Protein AF-A0A7D9LBY4-F1 (afdb_monomer_lite)

Structure (mmCIF, N/CA/C/O backbone):
data_AF-A0A7D9LBY4-F1
#
_entry.id   AF-A0A7D9LBY4-F1
#
loop_
_atom_site.group_PDB
_atom_site.id
_atom_site.type_symbol
_atom_site.label_atom_id
_atom_site.label_alt_id
_atom_site.label_comp_id
_atom_site.label_asym_id
_atom_site.label_entity_id
_atom_site.label_seq_id
_atom_site.pdbx_PDB_ins_code
_atom_site.Cartn_x
_atom_site.Cartn_y
_atom_site.Cartn_z
_atom_site.occupancy
_atom_site.B_iso_or_equiv
_atom_site.auth_seq_id
_atom_site.auth_comp_id
_atom_site.auth_asym_id
_atom_site.auth_atom_id
_atom_site.pdbx_PDB_model_num
ATOM 1 N N . MET A 1 1 ? -38.767 -13.996 60.494 1.00 42.28 1 MET A N 1
ATOM 2 C CA . MET A 1 1 ? -37.287 -13.973 60.451 1.00 42.28 1 MET A CA 1
ATOM 3 C C . MET A 1 1 ? -36.825 -12.553 60.134 1.00 42.28 1 MET A C 1
ATOM 5 O O . MET A 1 1 ? -37.044 -12.087 59.026 1.00 42.28 1 MET A O 1
ATOM 9 N N . LYS A 1 2 ? -36.288 -11.831 61.125 1.00 48.72 2 LYS A N 1
ATOM 10 C CA . LYS A 1 2 ? -35.761 -10.460 60.994 1.00 48.72 2 LYS A CA 1
ATOM 11 C C . LYS A 1 2 ? -34.232 -10.530 61.048 1.00 48.72 2 LYS A C 1
ATOM 13 O O . LYS A 1 2 ? -33.679 -10.636 62.137 1.00 48.72 2 LYS A O 1
ATOM 18 N N . MET A 1 3 ? -33.563 -10.495 59.897 1.00 42.19 3 MET A N 1
ATOM 19 C CA . MET A 1 3 ? -32.106 -10.329 59.828 1.00 42.19 3 MET A CA 1
ATOM 20 C C . MET A 1 3 ? -31.788 -8.842 59.662 1.00 42.19 3 MET A C 1
ATOM 22 O O . MET A 1 3 ? -32.206 -8.199 58.702 1.00 42.19 3 MET A O 1
ATOM 26 N N . LYS A 1 4 ? -31.119 -8.309 60.686 1.00 49.25 4 LYS A N 1
ATOM 27 C CA . LYS A 1 4 ? -30.753 -6.907 60.885 1.00 49.25 4 LYS A CA 1
ATOM 28 C C . LYS A 1 4 ? -29.554 -6.511 60.021 1.00 49.25 4 LYS A C 1
ATOM 30 O O . LYS A 1 4 ? -28.629 -7.291 59.821 1.00 49.25 4 LYS A O 1
ATOM 35 N N . GLY A 1 5 ? -29.582 -5.259 59.571 1.00 58.12 5 GLY A N 1
ATOM 36 C CA . GLY A 1 5 ? -28.518 -4.595 58.832 1.00 58.12 5 GLY A CA 1
ATOM 37 C C . GLY A 1 5 ? -27.252 -4.371 59.657 1.00 58.12 5 GLY A C 1
ATOM 38 O O . GLY A 1 5 ? -27.282 -3.685 60.674 1.00 58.12 5 GLY A O 1
ATOM 39 N N . PHE A 1 6 ? -26.137 -4.914 59.166 1.00 56.28 6 PHE A N 1
ATOM 40 C CA . PHE A 1 6 ? -24.805 -4.743 59.760 1.00 56.28 6 PHE A CA 1
ATOM 41 C C . PHE A 1 6 ? -23.693 -4.398 58.749 1.00 56.28 6 PHE A C 1
ATOM 43 O O . PHE A 1 6 ? -22.521 -4.420 59.101 1.00 56.28 6 PHE A O 1
ATOM 50 N N . TYR A 1 7 ? -24.018 -4.042 57.499 1.00 58.75 7 TYR A N 1
ATOM 51 C CA . TYR A 1 7 ? -22.999 -3.915 56.438 1.00 58.75 7 TYR A CA 1
ATOM 52 C C . TYR A 1 7 ? -22.583 -2.490 56.037 1.00 58.75 7 TYR A C 1
ATOM 54 O O . TYR A 1 7 ? -21.613 -2.332 55.299 1.00 58.75 7 TYR A O 1
ATOM 62 N N . LEU A 1 8 ? -23.253 -1.440 56.517 1.00 59.16 8 LEU A N 1
ATOM 63 C CA . LEU A 1 8 ? -22.979 -0.072 56.044 1.00 59.16 8 LEU A CA 1
ATOM 64 C C . LEU A 1 8 ? -21.803 0.621 56.762 1.00 59.16 8 LEU A C 1
ATOM 66 O O . LEU A 1 8 ? -21.154 1.475 56.163 1.00 59.16 8 LEU A O 1
ATOM 70 N N . GLY A 1 9 ? -21.468 0.224 57.996 1.00 61.78 9 GLY A N 1
ATOM 71 C CA . GLY A 1 9 ? -20.403 0.872 58.779 1.00 61.78 9 GLY A CA 1
ATOM 72 C C . GLY A 1 9 ? -18.985 0.634 58.242 1.00 61.78 9 GLY A C 1
ATOM 73 O O . GLY A 1 9 ? -18.166 1.550 58.222 1.00 61.78 9 GLY A O 1
ATOM 74 N N . ASN A 1 10 ? -18.702 -0.567 57.727 1.00 61.91 10 ASN A N 1
ATOM 75 C CA . ASN A 1 10 ? -17.350 -0.931 57.282 1.00 61.91 10 ASN A CA 1
ATOM 76 C C . ASN A 1 10 ? -16.963 -0.321 55.927 1.00 61.91 10 ASN A C 1
ATOM 78 O O . ASN A 1 10 ? -15.780 -0.131 55.655 1.00 61.91 10 ASN A O 1
ATOM 82 N N . ILE A 1 11 ? -17.939 0.035 55.086 1.00 71.00 11 ILE A N 1
ATOM 83 C CA . ILE A 1 11 ? -17.660 0.639 53.776 1.00 71.00 11 ILE A CA 1
ATOM 84 C C . ILE A 1 11 ? -17.158 2.079 53.949 1.00 71.00 11 ILE A C 1
ATOM 86 O O . ILE A 1 11 ? -16.184 2.462 53.307 1.00 71.00 11 ILE A O 1
ATOM 90 N N . MET A 1 12 ? -17.750 2.859 54.859 1.00 69.88 12 MET A N 1
ATOM 91 C CA . MET A 1 12 ? -17.319 4.240 55.123 1.00 69.88 12 MET A CA 1
ATOM 92 C C . MET A 1 12 ? -15.884 4.313 55.664 1.00 69.88 12 MET A C 1
ATOM 94 O O . MET A 1 12 ? -15.105 5.149 55.209 1.00 69.88 12 MET A O 1
ATOM 98 N N . LEU A 1 13 ? -15.498 3.401 56.565 1.00 70.62 13 LEU A N 1
ATOM 99 C CA . LEU A 1 13 ? -14.137 3.367 57.111 1.00 70.62 13 LEU A CA 1
ATOM 100 C C . LEU A 1 13 ? -13.098 3.005 56.034 1.00 70.62 13 LEU A C 1
ATOM 102 O O . LEU A 1 13 ? -12.012 3.579 55.998 1.00 70.62 13 LEU A O 1
ATOM 106 N N . PHE A 1 14 ? -13.455 2.115 55.103 1.00 71.31 14 PHE A N 1
ATOM 107 C CA . PHE A 1 14 ? -12.577 1.721 54.000 1.00 71.31 14 PHE A CA 1
ATOM 108 C C . PHE A 1 14 ? -12.324 2.874 53.013 1.00 71.31 14 PHE A C 1
ATOM 110 O O . PHE A 1 14 ? -11.195 3.067 52.567 1.00 71.31 14 PHE A O 1
ATOM 117 N N . TRP A 1 15 ? -13.340 3.694 52.716 1.00 73.00 15 TRP A N 1
ATOM 118 C CA . TRP A 1 15 ? -13.172 4.892 51.880 1.00 73.00 15 TRP A CA 1
ATOM 119 C C . TRP A 1 15 ? -12.327 5.977 52.560 1.00 73.00 15 TRP A C 1
ATOM 121 O O . TRP A 1 15 ? -11.536 6.640 51.888 1.00 73.00 15 TRP A O 1
ATOM 131 N N . LEU A 1 16 ? -12.435 6.122 53.882 1.00 68.94 16 LEU A N 1
ATOM 132 C CA . LEU A 1 16 ? -11.660 7.101 54.650 1.00 68.94 16 LEU A CA 1
ATOM 133 C C . LEU A 1 16 ? -10.172 6.710 54.737 1.00 68.94 16 LEU A C 1
ATOM 135 O O . LEU A 1 16 ? -9.304 7.565 54.563 1.00 68.94 16 LEU A O 1
ATOM 139 N N . VAL A 1 17 ? -9.869 5.415 54.892 1.00 69.38 17 VAL A N 1
ATOM 140 C CA . VAL A 1 17 ? -8.487 4.895 54.886 1.00 69.38 17 VAL A CA 1
ATOM 141 C C . VAL A 1 17 ? -7.873 4.924 53.479 1.00 69.38 17 VAL A C 1
ATOM 143 O O . VAL A 1 17 ? -6.719 5.317 53.316 1.00 69.38 17 VAL A O 1
ATOM 146 N N . MET A 1 18 ? -8.637 4.587 52.434 1.00 70.31 18 MET A N 1
ATOM 147 C CA . MET A 1 18 ? -8.124 4.593 51.054 1.00 70.31 18 MET A CA 1
ATOM 148 C C . MET A 1 18 ? -7.953 6.008 50.477 1.00 70.31 18 MET A C 1
ATOM 150 O O . MET A 1 18 ? -7.093 6.215 49.619 1.00 70.31 18 MET A O 1
ATOM 154 N N . GLY A 1 19 ? -8.711 6.997 50.967 1.00 61.56 19 GLY A N 1
ATOM 155 C CA . GLY A 1 19 ? -8.591 8.397 50.550 1.00 61.56 19 GLY A CA 1
ATOM 156 C C . GLY A 1 19 ? -7.282 9.072 50.979 1.00 61.56 19 GLY A C 1
ATOM 157 O O . GLY A 1 19 ? -6.782 9.936 50.261 1.00 61.56 19 GLY A O 1
ATOM 158 N N . GLN A 1 20 ? -6.677 8.655 52.098 1.00 56.19 20 GLN A N 1
ATOM 159 C CA . GLN A 1 20 ? -5.428 9.258 52.590 1.00 56.19 20 GLN A CA 1
ATOM 160 C C . GLN A 1 20 ? -4.154 8.694 51.935 1.00 56.19 20 GLN A C 1
ATOM 162 O O . GLN A 1 20 ? -3.101 9.330 51.989 1.00 56.19 20 GLN A O 1
ATOM 167 N N . LEU A 1 21 ? -4.243 7.560 51.232 1.00 55.56 21 LEU A N 1
ATOM 168 C CA . LEU A 1 21 ? -3.107 6.948 50.523 1.00 55.56 21 LEU A CA 1
ATOM 169 C C . LEU A 1 21 ? -2.846 7.536 49.123 1.00 55.56 21 LEU A C 1
ATOM 171 O O . LEU A 1 21 ? -1.900 7.130 48.454 1.00 55.56 21 LEU A O 1
ATOM 175 N N . TRP A 1 22 ? -3.645 8.510 48.676 1.00 55.16 22 TRP A N 1
ATOM 176 C CA . TRP A 1 22 ? -3.494 9.167 47.369 1.00 55.16 22 TRP A CA 1
ATOM 177 C C . TRP A 1 22 ? -2.932 10.590 47.474 1.00 55.16 22 TRP A C 1
ATOM 179 O O . TRP A 1 22 ? -3.215 11.454 46.643 1.00 55.16 22 TRP A O 1
ATOM 189 N N . THR A 1 23 ? -2.082 10.847 48.466 1.00 55.91 23 THR A N 1
ATOM 190 C CA . THR A 1 23 ? -1.196 12.014 48.426 1.00 55.91 23 THR A CA 1
ATOM 191 C C . THR A 1 23 ? -0.100 11.744 47.396 1.00 55.91 23 THR A C 1
ATOM 193 O O . THR A 1 23 ? 0.956 11.183 47.679 1.00 55.91 23 THR A O 1
ATOM 196 N N . ILE A 1 24 ? -0.388 12.099 46.141 1.00 59.53 24 ILE A N 1
ATOM 197 C CA . ILE A 1 24 ? 0.587 12.096 45.049 1.00 59.53 24 ILE A CA 1
ATOM 198 C C . ILE A 1 24 ? 1.685 13.080 45.453 1.00 59.53 24 ILE A C 1
ATOM 200 O O . ILE A 1 24 ? 1.524 14.289 45.290 1.00 59.53 24 ILE A O 1
ATOM 204 N N . LYS A 1 25 ? 2.783 12.569 46.022 1.00 57.81 25 LYS A N 1
ATOM 205 C CA . LYS A 1 25 ? 3.978 13.367 46.296 1.00 57.81 25 LYS A CA 1
ATOM 206 C C . LYS A 1 25 ? 4.403 13.999 44.976 1.00 57.81 25 LYS A C 1
ATOM 208 O O . LYS A 1 25 ? 4.716 13.285 44.021 1.00 57.81 25 LYS A O 1
ATOM 213 N N . ALA A 1 26 ? 4.341 15.327 44.904 1.00 64.31 26 ALA A N 1
ATOM 214 C CA . ALA A 1 26 ? 4.902 16.062 43.788 1.00 64.31 26 ALA A CA 1
ATOM 215 C C . ALA A 1 26 ? 6.382 15.692 43.710 1.00 64.31 26 ALA A C 1
ATOM 217 O O . ALA A 1 26 ? 7.127 15.800 44.682 1.00 64.31 26 ALA A O 1
ATOM 218 N N . THR A 1 27 ? 6.778 15.139 42.574 1.00 84.81 27 THR A N 1
ATOM 219 C CA . THR A 1 27 ? 8.154 14.721 42.356 1.00 84.81 27 THR A CA 1
ATOM 220 C C . THR A 1 27 ? 8.912 15.905 41.766 1.00 84.81 27 THR A C 1
ATOM 222 O O . THR A 1 27 ? 8.644 16.300 40.626 1.00 84.81 27 THR A O 1
ATOM 225 N N . ILE A 1 28 ? 9.808 16.492 42.562 1.00 92.44 28 ILE A N 1
ATOM 226 C CA . ILE A 1 28 ? 10.673 17.611 42.170 1.00 92.44 28 ILE A CA 1
ATOM 227 C C . ILE A 1 28 ? 11.742 17.097 41.203 1.00 92.44 28 ILE A C 1
ATOM 229 O O . ILE A 1 28 ? 12.324 16.033 41.403 1.00 92.44 28 ILE A O 1
ATOM 233 N N . CYS A 1 29 ? 11.995 17.833 40.122 1.00 92.38 29 CYS A N 1
ATOM 234 C CA . CYS A 1 29 ? 13.085 17.516 39.203 1.00 92.38 29 CYS A CA 1
ATOM 235 C C . CYS A 1 29 ? 14.440 17.894 39.809 1.00 92.38 29 CYS A C 1
ATOM 237 O O . CYS A 1 29 ? 14.688 19.075 40.031 1.00 92.38 29 CYS A O 1
ATOM 239 N N . GLU A 1 30 ? 15.341 16.925 39.966 1.00 91.69 30 GLU A N 1
ATOM 240 C CA . GLU A 1 30 ? 16.695 17.130 40.515 1.00 91.69 30 GLU A CA 1
ATOM 241 C C . GLU A 1 30 ? 17.534 18.148 39.724 1.00 91.69 30 GLU A C 1
ATOM 243 O O . GLU A 1 30 ? 18.392 18.813 40.288 1.00 91.69 30 GLU A O 1
ATOM 248 N N . TYR A 1 31 ? 17.263 18.324 38.425 1.00 92.75 31 TYR A N 1
ATOM 249 C CA . TYR A 1 31 ? 18.034 19.242 37.580 1.00 92.75 31 TYR A CA 1
ATOM 250 C C . TYR A 1 31 ? 17.527 20.687 37.597 1.00 92.75 31 TYR A C 1
ATOM 252 O O . TYR A 1 31 ? 18.311 21.606 37.392 1.00 92.75 31 TYR A O 1
ATOM 260 N N . CYS A 1 32 ? 16.215 20.912 37.737 1.00 93.94 32 CYS A N 1
ATOM 261 C CA . CYS A 1 32 ? 15.643 22.265 37.632 1.00 93.94 32 CYS A CA 1
ATOM 262 C C . CYS A 1 32 ? 14.847 22.726 38.855 1.00 93.94 32 CYS A C 1
ATOM 264 O O . CYS A 1 32 ? 14.339 23.844 38.838 1.00 93.94 32 CYS A O 1
ATOM 266 N N . GLY A 1 33 ? 14.693 21.877 39.874 1.00 92.25 33 GLY A N 1
ATOM 267 C CA . GLY A 1 33 ? 13.990 22.195 41.118 1.00 92.25 33 GLY A CA 1
ATOM 268 C C . GLY A 1 33 ? 12.483 22.426 40.975 1.00 92.25 33 GLY A C 1
ATOM 269 O O . GLY A 1 33 ? 11.847 22.855 41.927 1.00 92.25 33 GLY A O 1
ATOM 270 N N . LYS A 1 34 ? 11.889 22.172 39.800 1.00 93.00 34 LYS A N 1
ATOM 271 C CA . LYS A 1 34 ? 10.451 22.386 39.566 1.00 93.00 34 LYS A CA 1
ATOM 272 C C . LYS A 1 34 ? 9.633 21.147 39.920 1.00 93.00 34 LYS A C 1
ATOM 274 O O . LYS A 1 34 ? 10.066 20.022 39.658 1.00 93.00 34 LYS A O 1
ATOM 279 N N . ASP A 1 35 ? 8.429 21.376 40.432 1.00 92.06 35 ASP A N 1
ATOM 280 C CA . ASP A 1 35 ? 7.452 20.338 40.755 1.00 92.06 35 ASP A CA 1
ATOM 281 C C . ASP A 1 35 ? 6.772 19.771 39.507 1.00 92.06 35 ASP A C 1
ATOM 283 O O . ASP A 1 35 ? 6.239 20.504 38.669 1.00 92.06 35 ASP A O 1
ATOM 287 N N . PHE A 1 36 ? 6.731 18.440 39.402 1.00 86.31 36 PHE A N 1
ATOM 288 C CA . PHE A 1 36 ? 5.994 17.751 38.347 1.00 86.31 36 PHE A CA 1
ATOM 289 C C . PHE A 1 36 ? 5.085 16.666 38.913 1.00 86.31 36 PHE A C 1
ATOM 291 O O . PHE A 1 36 ? 5.470 15.876 39.773 1.00 86.31 36 PHE A O 1
ATOM 298 N N . LYS A 1 37 ? 3.891 16.548 38.317 1.00 82.69 37 LYS A N 1
ATOM 299 C CA . LYS A 1 37 ? 2.952 15.440 38.566 1.00 82.69 37 LYS A CA 1
ATOM 300 C C . LYS A 1 37 ? 3.495 14.081 38.087 1.00 82.69 37 LYS A C 1
ATOM 302 O O . LYS A 1 37 ? 3.017 13.040 38.518 1.00 82.69 37 LYS A O 1
ATOM 307 N N . SER A 1 38 ? 4.470 14.087 37.171 1.00 84.44 38 SER A N 1
ATOM 308 C CA . SER A 1 38 ? 5.219 12.900 36.738 1.00 84.44 38 SER A CA 1
ATOM 309 C C . SER A 1 38 ? 6.584 13.299 36.165 1.00 84.44 38 SER A C 1
ATOM 311 O O . SER A 1 38 ? 6.633 14.047 35.183 1.00 84.44 38 SER A O 1
ATOM 313 N N . LEU A 1 39 ? 7.681 12.765 36.705 1.00 79.62 39 LEU A N 1
ATOM 314 C CA . LEU A 1 39 ? 9.044 13.107 36.272 1.00 79.62 39 LEU A CA 1
ATOM 315 C C . LEU A 1 39 ? 9.444 12.565 34.891 1.00 79.62 39 LEU A C 1
ATOM 317 O O . LEU A 1 39 ? 10.242 13.194 34.199 1.00 79.62 39 LEU A O 1
ATOM 321 N N . GLY A 1 40 ? 8.886 11.431 34.453 1.00 84.44 40 GLY A N 1
ATOM 322 C CA . GLY A 1 40 ? 9.445 10.660 33.330 1.00 84.44 40 GLY A CA 1
ATOM 323 C C . GLY A 1 40 ? 9.654 11.456 32.034 1.00 84.44 40 GLY A C 1
ATOM 324 O O . GLY A 1 40 ? 10.728 11.419 31.439 1.00 84.44 40 GLY A O 1
ATOM 325 N N . ARG A 1 41 ? 8.657 12.240 31.600 1.00 83.88 41 ARG A N 1
ATOM 326 C CA . ARG A 1 41 ? 8.776 13.054 30.373 1.00 83.88 41 ARG A CA 1
ATOM 327 C C . ARG A 1 41 ? 9.607 14.322 30.549 1.00 83.88 41 ARG A C 1
ATOM 329 O O . ARG A 1 41 ? 10.104 14.835 29.546 1.00 83.88 41 ARG A O 1
ATOM 336 N N . HIS A 1 42 ? 9.716 14.834 31.773 1.00 90.81 42 HIS A N 1
ATOM 337 C CA . HIS A 1 42 ? 10.468 16.048 32.058 1.00 90.81 42 HIS A CA 1
ATOM 338 C C . HIS A 1 42 ? 11.964 15.756 32.213 1.00 90.81 42 HIS A C 1
ATOM 340 O O . HIS A 1 42 ? 12.752 16.457 31.592 1.00 90.81 42 HIS A O 1
ATOM 346 N N . ILE A 1 43 ? 12.363 14.689 32.920 1.00 89.56 43 ILE A N 1
ATOM 347 C CA . ILE A 1 43 ? 13.776 14.287 33.084 1.00 89.56 43 ILE A CA 1
ATOM 348 C C . ILE A 1 43 ? 14.488 14.153 31.729 1.00 89.56 43 ILE A C 1
ATOM 350 O O . ILE A 1 43 ? 15.631 14.578 31.570 1.00 89.56 43 ILE A O 1
ATOM 354 N N . TRP A 1 44 ? 13.806 13.608 30.720 1.00 84.19 44 TRP A N 1
ATOM 355 C CA . TRP A 1 44 ? 14.348 13.463 29.363 1.00 84.19 44 TRP A CA 1
ATOM 356 C C . TRP A 1 44 ? 14.439 14.765 28.561 1.00 84.19 44 TRP A C 1
ATOM 358 O O . TRP A 1 44 ? 15.149 14.812 27.563 1.00 84.19 44 TRP A O 1
ATOM 368 N N . ARG A 1 45 ? 13.709 15.812 28.954 1.00 88.25 45 ARG A N 1
ATOM 369 C CA . ARG A 1 45 ? 13.631 17.092 28.226 1.00 88.25 45 ARG A CA 1
ATOM 370 C C . ARG A 1 45 ? 14.067 18.291 29.064 1.00 88.25 45 ARG A C 1
ATOM 372 O O . ARG A 1 45 ? 13.850 19.432 28.656 1.00 88.25 45 ARG A O 1
ATOM 379 N N . CYS A 1 46 ? 14.618 18.057 30.249 1.00 91.31 46 CYS A N 1
ATOM 380 C CA . CYS A 1 46 ? 14.989 19.123 31.159 1.00 91.31 46 CYS A CA 1
ATOM 381 C C . CYS A 1 46 ? 16.171 19.894 30.562 1.00 91.31 46 CYS A C 1
ATOM 383 O O . CYS A 1 46 ? 17.247 19.329 30.396 1.00 91.31 46 CYS A O 1
ATOM 385 N N . LYS A 1 47 ? 15.988 21.181 30.235 1.00 90.69 47 LYS A N 1
ATOM 386 C CA . LYS A 1 47 ? 17.078 22.020 29.700 1.00 90.69 47 LYS A CA 1
ATOM 387 C C . LYS A 1 47 ? 18.257 22.110 30.672 1.00 90.69 47 LYS A C 1
ATOM 389 O O . LYS A 1 47 ? 19.396 22.061 30.229 1.00 90.69 47 LYS A O 1
ATOM 394 N N . SER A 1 48 ? 17.980 22.158 31.977 1.00 90.12 48 SER A N 1
ATOM 395 C CA . SER A 1 48 ? 19.006 22.203 33.025 1.00 90.12 48 SER A CA 1
ATOM 396 C C . SER A 1 48 ? 19.841 20.921 33.116 1.00 90.12 48 SER A C 1
ATOM 398 O O . SER A 1 48 ? 20.958 20.965 33.610 1.00 90.12 48 SER A O 1
ATOM 400 N N . ARG A 1 49 ? 19.343 19.787 32.597 1.00 88.31 49 ARG A N 1
ATOM 401 C CA . ARG A 1 49 ? 20.089 18.519 32.578 1.00 88.31 49 ARG A CA 1
ATOM 402 C C . ARG A 1 49 ? 21.299 18.562 31.640 1.00 88.31 49 ARG A C 1
ATOM 404 O O . ARG A 1 49 ? 22.308 17.946 31.948 1.00 88.31 49 ARG A O 1
ATOM 411 N N . VAL A 1 50 ? 21.209 19.287 30.522 1.00 82.31 50 VAL A N 1
ATOM 412 C CA . VAL A 1 50 ? 22.271 19.339 29.494 1.00 82.31 50 VAL A CA 1
ATOM 413 C C . VAL A 1 50 ? 23.525 20.069 29.997 1.00 82.31 50 VAL A C 1
ATOM 415 O O . VAL A 1 50 ? 24.612 19.834 29.488 1.00 82.31 50 VAL A O 1
ATOM 418 N N . GLY A 1 51 ? 23.392 20.920 31.017 1.00 78.06 51 GLY A N 1
ATOM 419 C CA . GLY A 1 51 ? 24.519 21.620 31.640 1.00 78.06 51 GLY A CA 1
ATOM 420 C C . GLY A 1 51 ? 25.101 20.929 32.876 1.00 78.06 51 GLY A C 1
ATOM 421 O O . GLY A 1 51 ? 25.985 21.501 33.504 1.00 78.06 51 GLY A O 1
ATOM 422 N N . HIS A 1 52 ? 24.600 19.751 33.274 1.00 78.94 52 HIS A N 1
ATOM 423 C CA . HIS A 1 52 ? 25.021 19.117 34.523 1.00 78.94 52 HIS A CA 1
ATOM 424 C C . HIS A 1 52 ? 26.284 18.253 34.309 1.00 78.94 52 HIS A C 1
ATOM 426 O O . HIS A 1 52 ? 26.257 17.342 33.475 1.00 78.94 52 HIS A O 1
ATOM 432 N N . PRO A 1 53 ? 27.376 18.477 35.065 1.00 69.94 53 PRO A N 1
ATOM 433 C CA . PRO A 1 53 ? 28.685 17.859 34.813 1.00 69.94 53 PRO A CA 1
ATOM 434 C C . PRO A 1 53 ? 28.686 16.324 34.906 1.00 69.94 53 PRO A C 1
ATOM 436 O O . PRO A 1 53 ? 29.450 15.664 34.210 1.00 69.94 53 PRO A O 1
ATOM 439 N N . SER A 1 54 ? 27.769 15.735 35.677 1.00 65.06 54 SER A N 1
ATOM 440 C CA . SER A 1 54 ? 27.648 14.277 35.840 1.00 65.06 54 SER A CA 1
ATOM 441 C C . SER A 1 54 ? 27.117 13.519 34.612 1.00 65.06 54 SER A C 1
ATOM 443 O O . SER A 1 54 ? 27.108 12.288 34.608 1.00 65.06 54 SER A O 1
ATOM 445 N N . HIS A 1 55 ? 26.648 14.207 33.564 1.00 62.47 55 HIS A N 1
ATOM 446 C CA . HIS A 1 55 ? 26.142 13.543 32.354 1.00 62.47 55 HIS A CA 1
ATOM 447 C C . HIS A 1 55 ? 27.253 13.252 31.328 1.00 62.47 55 HIS A C 1
ATOM 449 O O . HIS A 1 55 ? 27.176 12.250 30.618 1.00 62.47 55 HIS A O 1
ATOM 455 N N . ALA A 1 56 ? 28.332 14.044 31.326 1.00 57.66 56 ALA A N 1
ATOM 456 C CA . ALA A 1 56 ? 29.455 13.881 30.398 1.00 57.66 56 ALA A CA 1
ATOM 457 C C . ALA A 1 56 ? 30.272 12.594 30.639 1.00 57.66 56 ALA A C 1
ATOM 459 O O . ALA A 1 56 ? 30.820 12.027 29.693 1.00 57.66 56 ALA A O 1
ATOM 460 N N . GLU A 1 57 ? 30.335 12.102 31.879 1.00 58.31 57 GLU A N 1
ATOM 461 C CA . GLU A 1 57 ? 31.081 10.879 32.213 1.00 58.31 57 GLU A CA 1
ATOM 462 C C . GLU A 1 57 ? 30.313 9.599 31.849 1.00 58.31 57 GLU A C 1
ATOM 464 O O . GLU A 1 57 ? 30.907 8.648 31.340 1.00 58.31 57 GLU A O 1
ATOM 469 N N . ASN A 1 58 ? 28.984 9.591 32.000 1.00 55.69 58 ASN A N 1
ATOM 470 C CA . ASN A 1 58 ? 28.159 8.413 31.705 1.00 55.69 58 ASN A CA 1
ATOM 471 C C . ASN A 1 58 ? 27.935 8.177 30.196 1.00 55.69 58 ASN A C 1
ATOM 473 O O . ASN A 1 58 ? 27.769 7.034 29.771 1.00 55.69 58 ASN A O 1
ATOM 477 N N . GLU A 1 59 ? 27.954 9.221 29.356 1.00 55.97 59 GLU A N 1
ATOM 478 C CA . GLU A 1 59 ? 27.869 9.049 27.892 1.00 55.97 59 GLU A CA 1
ATOM 479 C C . GLU A 1 59 ? 29.199 8.623 27.248 1.00 55.97 59 GLU A C 1
ATOM 481 O O . GLU A 1 59 ? 29.188 8.018 26.173 1.00 55.97 59 GLU A O 1
ATOM 486 N N . ARG A 1 60 ? 30.345 8.868 27.898 1.00 51.53 60 ARG A N 1
ATOM 487 C CA . ARG A 1 60 ? 31.658 8.429 27.390 1.00 51.53 60 ARG A CA 1
ATOM 488 C C . ARG A 1 60 ? 31.891 6.926 27.548 1.00 51.53 60 ARG A C 1
ATOM 490 O O . ARG A 1 60 ? 32.532 6.335 26.687 1.00 51.53 60 ARG A O 1
ATOM 497 N N . GLN A 1 61 ? 31.338 6.287 28.579 1.00 49.97 61 GLN A N 1
ATOM 498 C CA . GLN A 1 61 ? 31.507 4.840 28.774 1.00 49.97 61 GLN A CA 1
ATOM 499 C C . GLN A 1 61 ? 30.629 3.990 27.843 1.00 49.97 61 GLN A C 1
ATOM 501 O O . GLN A 1 61 ? 31.018 2.884 27.488 1.00 49.97 61 GLN A O 1
ATOM 506 N N . ASN A 1 62 ? 29.484 4.504 27.382 1.00 48.84 62 ASN A N 1
ATOM 507 C CA . ASN A 1 62 ? 28.530 3.711 26.593 1.00 48.84 62 ASN A CA 1
ATOM 508 C C . ASN A 1 62 ? 28.803 3.719 25.072 1.00 48.84 62 ASN A C 1
ATOM 510 O O . ASN A 1 62 ? 28.201 2.953 24.326 1.00 48.84 62 ASN A O 1
ATOM 514 N N . ASN A 1 63 ? 29.706 4.584 24.594 1.00 48.34 63 ASN A N 1
ATOM 515 C CA . ASN A 1 63 ? 29.993 4.746 23.162 1.00 48.34 63 ASN A CA 1
ATOM 516 C C . ASN A 1 63 ? 31.285 4.051 22.690 1.00 48.34 63 ASN A C 1
ATOM 518 O O . ASN A 1 63 ? 31.558 4.047 21.492 1.00 48.34 63 ASN A O 1
ATOM 522 N N . ASN A 1 64 ? 32.057 3.423 23.585 1.00 45.62 64 ASN A N 1
ATOM 523 C CA . ASN A 1 64 ? 33.343 2.804 23.232 1.00 45.62 64 ASN A CA 1
ATOM 524 C C . ASN A 1 64 ? 33.251 1.380 22.644 1.00 45.62 64 ASN A C 1
ATOM 526 O O . ASN A 1 64 ? 34.260 0.864 22.177 1.00 45.62 64 ASN A O 1
ATOM 530 N N . GLU A 1 65 ? 32.072 0.752 22.588 1.00 43.69 65 GLU A N 1
ATOM 531 C CA . GLU A 1 65 ? 31.912 -0.601 22.011 1.00 43.69 65 GLU A CA 1
ATOM 532 C C . GLU A 1 65 ? 31.373 -0.623 20.571 1.00 43.69 65 GLU A C 1
ATOM 534 O O . GLU A 1 65 ? 31.071 -1.687 20.029 1.00 43.69 65 GLU A O 1
ATOM 539 N N . ARG A 1 66 ? 31.246 0.527 19.894 1.00 43.91 66 ARG A N 1
ATOM 540 C CA . ARG A 1 66 ? 30.722 0.536 18.519 1.00 43.91 66 ARG A CA 1
ATOM 541 C C . ARG A 1 66 ? 31.431 1.513 17.591 1.00 43.91 66 ARG A C 1
ATOM 543 O O . ARG A 1 66 ? 30.803 2.378 16.991 1.00 43.91 66 ARG A O 1
ATOM 550 N N . SER A 1 67 ? 32.729 1.292 17.407 1.00 40.53 67 SER A N 1
ATOM 551 C CA . SER A 1 67 ? 33.466 1.802 16.248 1.00 40.53 67 SER A CA 1
ATOM 552 C C . SER A 1 67 ? 33.525 0.745 15.145 1.00 40.53 67 SER A C 1
ATOM 554 O O . SER A 1 67 ? 34.185 -0.279 15.275 1.00 40.53 67 SER A O 1
ATOM 556 N N . SER A 1 68 ? 32.848 1.017 14.031 1.00 38.50 68 SER A N 1
ATOM 557 C CA . SER A 1 68 ? 33.331 0.639 12.699 1.00 38.50 68 SER A CA 1
ATOM 558 C C . SER A 1 68 ? 32.978 1.753 11.710 1.00 38.50 68 SER A C 1
ATOM 560 O O . SER A 1 68 ? 31.827 1.960 11.340 1.00 38.50 68 SER A O 1
ATOM 562 N N . ASN A 1 69 ? 34.021 2.520 11.404 1.00 44.09 69 ASN A N 1
ATOM 563 C CA . ASN A 1 69 ? 34.317 3.370 10.255 1.00 44.09 69 ASN A CA 1
ATOM 564 C C . ASN A 1 69 ? 33.166 3.755 9.312 1.00 44.09 69 ASN A C 1
ATOM 566 O O . ASN A 1 69 ? 32.710 2.980 8.472 1.00 44.09 69 ASN A O 1
ATOM 570 N N . THR A 1 70 ? 32.811 5.037 9.343 1.00 36.59 70 THR A N 1
ATOM 571 C CA . THR A 1 70 ? 32.404 5.781 8.147 1.00 36.59 70 THR A CA 1
ATOM 572 C C . THR A 1 70 ? 32.932 7.203 8.306 1.00 36.59 70 THR A C 1
ATOM 574 O O . THR A 1 70 ? 32.376 7.991 9.070 1.00 36.59 70 THR A O 1
ATOM 577 N N . GLU A 1 71 ? 34.038 7.504 7.630 1.00 39.25 71 GLU A N 1
ATOM 578 C CA . GLU A 1 71 ? 34.575 8.858 7.507 1.00 39.25 71 GLU A CA 1
ATOM 579 C C . GLU A 1 71 ? 33.535 9.737 6.799 1.00 39.25 71 GLU A C 1
ATOM 581 O O . GLU A 1 71 ? 33.163 9.498 5.650 1.00 39.25 71 GLU A O 1
ATOM 586 N N . ARG A 1 72 ? 33.010 10.736 7.513 1.00 37.66 72 ARG A N 1
ATOM 587 C CA . ARG A 1 72 ? 32.286 11.858 6.918 1.00 37.66 72 ARG A CA 1
ATOM 588 C C . ARG A 1 72 ? 33.222 13.050 6.908 1.00 37.66 72 ARG A C 1
ATOM 590 O O . ARG A 1 72 ? 33.623 13.524 7.966 1.00 37.66 72 ARG A O 1
ATOM 597 N N . ASN A 1 73 ? 33.519 13.530 5.707 1.00 39.75 73 ASN A N 1
ATOM 598 C CA . ASN A 1 73 ? 34.105 14.841 5.484 1.00 39.75 73 ASN A CA 1
ATOM 599 C C . ASN A 1 73 ? 33.068 15.910 5.848 1.00 39.75 73 ASN A C 1
ATOM 601 O O . ASN A 1 73 ? 32.250 16.298 5.015 1.00 39.75 73 ASN A O 1
ATOM 605 N N . ASP A 1 74 ? 33.089 16.370 7.096 1.00 35.97 74 ASP A N 1
ATOM 606 C CA . ASP A 1 74 ? 32.434 17.616 7.480 1.00 35.97 74 ASP A CA 1
ATOM 607 C C . ASP A 1 74 ? 33.338 18.779 7.040 1.00 35.97 74 ASP A C 1
ATOM 609 O O . ASP A 1 74 ? 34.434 18.975 7.563 1.00 35.97 74 ASP A O 1
ATOM 613 N N . HIS A 1 75 ? 32.892 19.549 6.045 1.00 38.59 75 HIS A N 1
ATOM 614 C CA . HIS A 1 75 ? 33.502 20.831 5.698 1.00 38.59 75 HIS A CA 1
ATOM 615 C C . HIS A 1 75 ? 33.284 21.827 6.847 1.00 38.59 75 HIS A C 1
ATOM 617 O O . HIS A 1 75 ? 32.200 22.390 7.009 1.00 38.59 75 HIS A O 1
ATOM 623 N N . GLN A 1 76 ? 34.327 22.041 7.652 1.00 34.56 76 GLN A N 1
ATOM 624 C CA . GLN A 1 76 ? 34.440 23.203 8.528 1.00 34.56 76 GLN A CA 1
ATOM 625 C C . GLN A 1 76 ? 34.664 24.451 7.671 1.00 34.56 76 GLN A C 1
ATOM 627 O O . GLN A 1 76 ? 35.696 24.604 7.022 1.00 34.56 76 GLN A O 1
ATOM 632 N N . VAL A 1 77 ? 33.687 25.353 7.681 1.00 40.75 77 VAL A N 1
ATOM 633 C CA . VAL A 1 77 ? 33.839 26.712 7.157 1.00 40.75 77 VAL A CA 1
ATOM 634 C C . VAL A 1 77 ? 34.628 27.515 8.192 1.00 40.75 77 VAL A C 1
ATOM 636 O O . VAL A 1 77 ? 34.126 27.781 9.284 1.00 40.75 77 VAL A O 1
ATOM 639 N N . ASN A 1 78 ? 35.867 27.876 7.855 1.00 36.16 78 ASN A N 1
ATOM 640 C CA . ASN A 1 78 ? 36.651 28.850 8.610 1.00 36.16 78 ASN A CA 1
ATOM 641 C C . ASN A 1 78 ? 36.023 30.235 8.427 1.00 36.16 78 ASN A C 1
ATOM 643 O O . ASN A 1 78 ? 35.962 30.755 7.315 1.00 36.16 78 ASN A O 1
ATOM 647 N N . ILE A 1 79 ? 35.546 30.816 9.526 1.00 39.41 79 ILE A N 1
ATOM 648 C CA . ILE A 1 79 ? 35.056 32.192 9.575 1.00 39.41 79 ILE A CA 1
ATOM 649 C C . ILE A 1 79 ? 36.240 33.060 9.997 1.00 39.41 79 ILE A C 1
ATOM 651 O O . ILE A 1 79 ? 36.652 33.022 11.157 1.00 39.41 79 ILE A O 1
ATOM 655 N N . SER A 1 80 ? 36.793 33.816 9.050 1.00 40.25 80 SER A N 1
ATOM 656 C CA . SER A 1 80 ? 37.683 34.930 9.365 1.00 40.25 80 SER A CA 1
ATOM 657 C C . SER A 1 80 ? 36.879 36.011 10.083 1.00 40.25 80 SER A C 1
ATOM 659 O O . SER A 1 80 ? 35.771 36.360 9.667 1.00 40.25 80 SER A O 1
ATOM 661 N N . ALA A 1 81 ? 37.434 36.513 11.185 1.00 46.59 81 ALA A N 1
ATOM 662 C CA . ALA A 1 81 ? 37.048 37.805 11.724 1.00 46.59 81 ALA A CA 1
ATOM 663 C C . ALA A 1 81 ? 37.337 38.866 10.653 1.00 46.59 81 ALA A C 1
ATOM 665 O O . ALA A 1 81 ? 38.272 38.685 9.878 1.00 46.59 81 ALA A O 1
ATOM 666 N N . ASP A 1 82 ? 36.546 39.936 10.633 1.00 48.84 82 ASP A N 1
ATOM 667 C CA . ASP A 1 82 ? 36.723 41.150 9.820 1.00 48.84 82 ASP A CA 1
ATOM 668 C C . ASP A 1 82 ? 35.823 41.209 8.560 1.00 48.84 82 ASP A C 1
ATOM 670 O O . ASP A 1 82 ? 36.146 40.684 7.501 1.00 48.84 82 ASP A O 1
ATOM 674 N N . GLY A 1 83 ? 34.702 41.940 8.679 1.00 46.12 83 GLY A N 1
ATOM 675 C CA . GLY A 1 83 ? 34.076 42.661 7.556 1.00 46.12 83 GLY A CA 1
ATOM 676 C C . GLY A 1 83 ? 32.798 42.077 6.935 1.00 46.12 83 GLY A C 1
ATOM 677 O O . GLY A 1 83 ? 32.848 41.170 6.120 1.00 46.12 83 GLY A O 1
ATOM 678 N N . GLU A 1 84 ? 31.660 42.698 7.270 1.00 44.47 84 GLU A N 1
ATOM 679 C CA . GLU A 1 84 ? 30.462 42.878 6.422 1.00 44.47 84 GLU A CA 1
ATOM 680 C C . GLU A 1 84 ? 29.766 41.625 5.833 1.00 44.47 84 GLU A C 1
ATOM 682 O O . GLU A 1 84 ? 29.946 41.222 4.687 1.00 44.47 84 GLU A O 1
ATOM 687 N N . LEU A 1 85 ? 28.858 41.043 6.626 1.00 39.38 85 LEU A N 1
ATOM 688 C CA . LEU A 1 85 ? 27.988 39.935 6.223 1.00 39.38 85 LEU A CA 1
ATOM 689 C C . LEU A 1 85 ? 26.735 40.433 5.482 1.00 39.38 85 LEU A C 1
ATOM 691 O O . LEU A 1 85 ? 25.667 40.580 6.082 1.00 39.38 85 LEU A O 1
ATOM 695 N N . VAL A 1 86 ? 26.816 40.573 4.158 1.00 46.28 86 VAL A N 1
ATOM 696 C CA . VAL A 1 86 ? 25.630 40.389 3.302 1.00 46.28 86 VAL A CA 1
ATOM 697 C C . VAL A 1 86 ? 25.412 38.882 3.171 1.00 46.28 86 VAL A C 1
ATOM 699 O O . VAL A 1 86 ? 25.840 38.234 2.223 1.00 46.28 86 VAL A O 1
ATOM 702 N N . GLY A 1 87 ? 24.822 38.289 4.209 1.00 48.00 87 GLY A N 1
ATOM 703 C CA . GLY A 1 87 ? 24.523 36.863 4.240 1.00 48.00 87 GLY A CA 1
ATOM 704 C C . GLY A 1 87 ? 23.397 36.537 3.268 1.00 48.00 87 GLY A C 1
ATOM 705 O O . GLY A 1 87 ? 22.222 36.653 3.623 1.00 48.00 87 GLY A O 1
ATOM 706 N N . GLU A 1 88 ? 23.742 36.110 2.054 1.00 54.03 88 GLU A N 1
ATOM 707 C CA . GLU A 1 88 ? 22.790 35.478 1.146 1.00 54.03 88 GLU A CA 1
ATOM 708 C C . GLU A 1 88 ? 22.162 34.276 1.860 1.00 54.03 88 GLU A C 1
ATOM 710 O O . GLU A 1 88 ? 22.798 33.252 2.120 1.00 54.03 88 GLU A O 1
ATOM 715 N N . CYS A 1 89 ? 20.891 34.421 2.238 1.00 55.19 89 CYS A N 1
ATOM 716 C CA . CYS A 1 89 ? 20.106 33.338 2.806 1.00 55.19 89 CYS A CA 1
ATOM 717 C C . CYS A 1 89 ? 19.905 32.272 1.726 1.00 55.19 89 CYS A C 1
ATOM 719 O O . CYS A 1 89 ? 18.946 32.322 0.952 1.00 55.19 89 CYS A O 1
ATOM 721 N N . SER A 1 90 ? 20.815 31.302 1.672 1.00 79.12 90 SER A N 1
ATOM 722 C CA . SER A 1 90 ? 20.702 30.150 0.789 1.00 79.12 90 SER A CA 1
ATOM 723 C C . SER A 1 90 ? 19.454 29.350 1.169 1.00 79.12 90 SER A C 1
ATOM 725 O O . SER A 1 90 ? 19.357 28.694 2.207 1.00 79.12 90 SER A O 1
ATOM 727 N N . ASN A 1 91 ? 18.428 29.453 0.326 1.00 89.12 91 ASN A N 1
ATOM 728 C CA . ASN A 1 91 ? 17.203 28.693 0.501 1.00 89.12 91 ASN A CA 1
ATOM 729 C C . ASN A 1 91 ? 17.442 27.244 0.055 1.00 89.12 91 ASN A C 1
ATOM 731 O O . ASN A 1 91 ? 17.771 26.972 -1.097 1.00 89.12 91 ASN A O 1
ATOM 735 N N . PHE A 1 92 ? 17.195 26.290 0.946 1.00 90.56 92 PHE A N 1
ATOM 736 C CA . PHE A 1 92 ? 17.339 24.865 0.673 1.00 90.56 92 PHE A CA 1
ATOM 737 C C . PHE A 1 92 ? 16.067 24.305 0.028 1.00 90.56 92 PHE A C 1
ATOM 739 O O . PHE A 1 92 ? 14.981 24.415 0.598 1.00 90.56 92 PHE A O 1
ATOM 746 N N . ARG A 1 93 ? 16.171 23.647 -1.130 1.00 93.44 93 ARG A N 1
ATOM 747 C CA . ARG A 1 93 ? 15.019 23.042 -1.823 1.00 93.44 93 ARG A CA 1
ATOM 748 C C . ARG A 1 93 ? 14.907 21.538 -1.536 1.00 93.44 93 ARG A C 1
ATOM 750 O O . ARG A 1 93 ? 15.889 20.802 -1.584 1.00 93.44 93 ARG A O 1
ATOM 757 N N . CYS A 1 94 ? 13.701 21.051 -1.243 1.00 92.50 94 CYS A N 1
ATOM 758 C CA . CYS A 1 94 ? 13.394 19.615 -1.219 1.00 92.50 94 CYS A CA 1
ATOM 759 C C . CYS A 1 94 ? 12.942 19.121 -2.604 1.00 92.50 94 CYS A C 1
ATOM 761 O O . CYS A 1 94 ? 12.359 19.890 -3.359 1.00 92.50 94 CYS A O 1
ATOM 763 N N . TYR A 1 95 ? 13.091 17.822 -2.897 1.00 85.62 95 TYR A N 1
ATOM 764 C CA . TYR A 1 95 ? 12.588 17.170 -4.120 1.00 85.62 95 TYR A CA 1
ATOM 765 C C . TYR A 1 95 ? 11.086 17.368 -4.381 1.00 85.62 95 TYR A C 1
ATOM 767 O O . TYR A 1 95 ? 10.627 17.227 -5.505 1.00 85.62 95 TYR A O 1
ATOM 775 N N . CYS A 1 96 ? 10.305 17.721 -3.358 1.00 88.56 96 CYS A N 1
ATOM 776 C CA . CYS A 1 96 ? 8.898 18.089 -3.522 1.00 88.56 96 CYS A CA 1
ATOM 777 C C . CYS A 1 96 ? 8.670 19.529 -4.018 1.00 88.56 96 CYS A C 1
ATOM 779 O O . CYS A 1 96 ? 7.525 19.967 -4.080 1.00 88.56 96 CYS A O 1
ATOM 781 N N . GLY A 1 97 ? 9.737 20.292 -4.273 1.00 90.00 97 GLY A N 1
ATOM 782 C CA . GLY A 1 97 ? 9.696 21.694 -4.692 1.00 90.00 97 GLY A CA 1
ATOM 783 C C . GLY A 1 97 ? 9.592 22.715 -3.554 1.00 90.00 97 GLY A C 1
ATOM 784 O O . GLY A 1 97 ? 9.656 23.912 -3.813 1.00 90.00 97 GLY A O 1
ATOM 785 N N . ARG A 1 98 ? 9.458 22.291 -2.288 1.00 92.06 98 ARG A N 1
ATOM 786 C CA . ARG A 1 98 ? 9.384 23.224 -1.146 1.00 92.06 98 ARG A CA 1
ATOM 787 C C . ARG A 1 98 ? 10.755 23.802 -0.795 1.00 92.06 98 ARG A C 1
ATOM 789 O O . ARG A 1 98 ? 11.732 23.054 -0.731 1.00 92.06 98 ARG A O 1
ATOM 796 N N . MET A 1 99 ? 10.788 25.103 -0.514 1.00 93.00 99 MET A N 1
ATOM 797 C CA . MET A 1 99 ? 11.970 25.837 -0.051 1.00 93.00 99 MET A CA 1
ATOM 798 C C . MET A 1 99 ? 11.996 25.919 1.480 1.00 93.00 99 MET A C 1
ATOM 800 O O . MET A 1 99 ? 10.951 25.983 2.128 1.00 93.00 99 MET A O 1
ATOM 804 N N . PHE A 1 100 ? 13.194 25.924 2.050 1.00 94.31 100 PHE A N 1
ATOM 805 C CA . PHE A 1 100 ? 13.445 25.906 3.483 1.00 94.31 100 PHE A CA 1
ATOM 806 C C . PHE A 1 100 ? 14.576 26.871 3.824 1.00 94.31 100 PHE A C 1
ATOM 808 O O . PHE A 1 100 ? 15.637 26.819 3.213 1.00 94.31 100 PHE A O 1
ATOM 815 N N . LEU A 1 101 ? 14.378 27.690 4.855 1.00 90.94 101 LEU A N 1
ATOM 816 C CA . LEU A 1 101 ? 15.374 28.664 5.323 1.00 90.94 101 LEU A CA 1
ATOM 817 C C . LEU A 1 101 ? 16.574 28.012 6.028 1.00 90.94 101 LEU A C 1
ATOM 819 O O . LEU A 1 101 ? 17.559 28.671 6.323 1.00 90.94 101 LEU A O 1
ATOM 823 N N . SER A 1 102 ? 16.480 26.724 6.376 1.00 90.06 102 SER A N 1
ATOM 824 C CA . SER A 1 102 ? 17.566 26.014 7.056 1.00 90.06 102 SER A CA 1
ATOM 825 C C . SER A 1 102 ? 17.629 24.540 6.680 1.00 90.06 102 SER A C 1
ATOM 827 O O . SER A 1 102 ? 16.599 23.865 6.543 1.00 90.06 102 SER A O 1
ATOM 829 N N . TYR A 1 103 ? 18.847 24.001 6.650 1.00 90.00 103 TYR A N 1
ATOM 830 C CA . TYR A 1 103 ? 19.105 22.578 6.433 1.00 90.00 103 TYR A CA 1
ATOM 831 C C . TYR A 1 103 ? 18.378 21.672 7.444 1.00 90.00 103 TYR A C 1
ATOM 833 O O . TYR A 1 103 ? 17.878 20.594 7.103 1.00 90.00 103 TYR A O 1
ATOM 841 N N . ARG A 1 104 ? 18.231 22.128 8.697 1.00 94.00 104 ARG A N 1
ATOM 842 C CA . ARG A 1 104 ? 17.487 21.406 9.742 1.00 94.00 104 ARG A CA 1
ATOM 843 C C . ARG A 1 104 ? 16.009 21.241 9.381 1.00 94.00 104 ARG A C 1
ATOM 845 O O . ARG A 1 104 ? 15.460 20.149 9.538 1.00 94.00 104 ARG A O 1
ATOM 852 N N . SER A 1 105 ? 15.370 22.303 8.888 1.00 92.50 105 SER A N 1
ATOM 853 C CA . SER A 1 105 ? 13.963 22.259 8.467 1.00 92.50 105 SER A CA 1
ATOM 854 C C . SER A 1 105 ? 13.756 21.406 7.209 1.00 92.50 105 SER A C 1
ATOM 856 O O . SER A 1 105 ? 12.822 20.602 7.172 1.00 92.50 105 SER A O 1
ATOM 858 N N . LEU A 1 106 ? 14.694 21.460 6.255 1.00 93.88 106 LEU A N 1
ATOM 859 C CA . LEU A 1 106 ? 14.732 20.554 5.105 1.00 93.88 106 LEU A CA 1
ATOM 860 C C . LEU A 1 106 ? 14.848 19.086 5.547 1.00 93.88 106 LEU A C 1
ATOM 862 O O . LEU A 1 106 ? 14.099 18.237 5.071 1.00 93.88 106 LEU A O 1
ATOM 866 N N . THR A 1 107 ? 15.750 18.775 6.478 1.00 92.50 107 THR A N 1
ATOM 867 C CA . THR A 1 107 ? 15.974 17.403 6.968 1.00 92.50 107 THR A CA 1
ATOM 868 C C . THR A 1 107 ? 14.733 16.839 7.660 1.00 92.50 107 THR A C 1
ATOM 870 O O . THR A 1 107 ? 14.347 15.693 7.420 1.00 92.50 107 THR A O 1
ATOM 873 N N . LEU A 1 108 ? 14.068 17.646 8.494 1.00 94.06 108 LEU A N 1
ATOM 874 C CA . LEU A 1 108 ? 12.823 17.251 9.154 1.00 94.06 108 LEU A CA 1
ATOM 875 C C . LEU A 1 108 ? 11.713 16.985 8.129 1.00 94.06 108 LEU A C 1
ATOM 877 O O . LEU A 1 108 ? 10.984 15.995 8.231 1.00 94.06 108 LEU A O 1
ATOM 881 N N . HIS A 1 109 ? 11.617 17.842 7.113 1.00 95.00 109 HIS A N 1
ATOM 882 C CA . HIS A 1 109 ? 10.676 17.651 6.027 1.00 95.00 109 HIS A CA 1
ATOM 883 C C . HIS A 1 109 ? 10.993 16.394 5.208 1.00 95.00 109 HIS A C 1
ATOM 885 O O . HIS A 1 109 ? 10.088 15.598 4.997 1.00 95.00 109 HIS A O 1
ATOM 891 N N . ARG A 1 110 ? 12.253 16.143 4.823 1.00 92.06 110 ARG A N 1
ATOM 892 C CA . ARG A 1 110 ? 12.668 14.952 4.053 1.00 92.06 110 ARG A CA 1
ATOM 893 C C . ARG A 1 110 ? 12.184 13.647 4.691 1.00 92.06 110 ARG A C 1
ATOM 895 O O . ARG A 1 110 ? 11.648 12.804 3.987 1.00 92.06 110 ARG A O 1
ATOM 902 N N . ARG A 1 111 ? 12.250 13.528 6.024 1.00 89.12 111 ARG A N 1
ATOM 903 C CA . ARG A 1 111 ? 11.765 12.346 6.772 1.00 89.12 111 ARG A CA 1
ATOM 904 C C . ARG A 1 111 ? 10.255 12.103 6.659 1.00 89.12 111 ARG A C 1
ATOM 906 O O . ARG A 1 111 ? 9.797 10.977 6.833 1.00 89.12 111 ARG A O 1
ATOM 913 N N . SER A 1 112 ? 9.480 13.157 6.416 1.00 89.88 112 SER A N 1
ATOM 914 C CA . SER A 1 112 ? 8.018 13.108 6.264 1.00 89.88 112 SER A CA 1
ATOM 915 C C . SER A 1 112 ? 7.557 13.298 4.815 1.00 89.88 112 SER A C 1
ATOM 917 O O . SER A 1 112 ? 6.372 13.151 4.513 1.00 89.88 112 SER A O 1
ATOM 919 N N . CYS A 1 113 ? 8.483 13.612 3.911 1.00 89.56 113 CYS A N 1
ATOM 920 C CA . CYS A 1 113 ? 8.210 13.871 2.514 1.00 89.56 113 CYS A CA 1
ATOM 921 C C . CYS A 1 113 ? 8.013 12.546 1.778 1.00 89.56 113 CYS A C 1
ATOM 923 O O . CYS A 1 113 ? 8.931 11.741 1.633 1.00 89.56 113 CYS A O 1
ATOM 925 N N . HIS A 1 114 ? 6.800 12.332 1.275 1.00 78.38 114 HIS A N 1
ATOM 926 C CA . HIS A 1 114 ? 6.416 11.087 0.611 1.00 78.38 114 HIS A CA 1
ATOM 927 C C . HIS A 1 114 ? 7.194 10.828 -0.696 1.00 78.38 114 HIS A C 1
ATOM 929 O O . HIS A 1 114 ? 7.315 9.681 -1.126 1.00 78.38 114 HIS A O 1
ATOM 935 N N . ILE A 1 115 ? 7.741 11.892 -1.298 1.00 76.50 115 ILE A N 1
ATOM 936 C CA . ILE A 1 115 ? 8.566 11.840 -2.514 1.00 76.50 115 ILE A CA 1
ATOM 937 C C . ILE A 1 115 ? 9.976 11.318 -2.189 1.00 76.50 115 ILE A C 1
ATOM 939 O O . ILE A 1 115 ? 10.513 10.509 -2.937 1.00 76.50 115 ILE A O 1
ATOM 943 N N . GLY A 1 116 ? 10.544 11.700 -1.037 1.00 58.66 116 GLY A N 1
ATOM 944 C CA . GLY A 1 116 ? 11.884 11.269 -0.617 1.00 58.66 116 GLY A CA 1
ATOM 945 C C . GLY A 1 116 ? 11.953 9.826 -0.107 1.00 58.66 116 GLY A C 1
ATOM 946 O O . GLY A 1 116 ? 12.980 9.182 -0.251 1.00 58.66 116 GLY A O 1
ATOM 947 N N . ASN A 1 117 ? 10.860 9.286 0.441 1.00 55.41 117 ASN A N 1
ATOM 948 C CA . ASN A 1 117 ? 10.843 7.911 0.963 1.00 55.41 117 ASN A CA 1
ATOM 949 C C . ASN A 1 117 ? 10.681 6.828 -0.119 1.00 55.41 117 ASN A C 1
ATOM 951 O O . ASN A 1 117 ? 10.750 5.645 0.203 1.00 55.41 117 ASN A O 1
ATOM 955 N N . SER A 1 118 ? 10.427 7.213 -1.374 1.00 52.03 118 SER A N 1
ATOM 956 C CA . SER A 1 118 ? 10.146 6.266 -2.464 1.00 52.03 118 SER A CA 1
ATOM 957 C C . SER A 1 118 ? 11.348 6.018 -3.386 1.00 52.03 118 SER A C 1
ATOM 959 O O . SER A 1 118 ? 11.260 5.163 -4.260 1.00 52.03 118 SER A O 1
ATOM 961 N N . SER A 1 119 ? 12.466 6.728 -3.200 1.00 47.78 119 SER A N 1
ATOM 962 C CA . SER A 1 119 ? 13.690 6.560 -3.992 1.00 47.78 119 SER A CA 1
ATOM 963 C C . SER A 1 119 ? 14.858 6.183 -3.080 1.00 47.78 119 SER A C 1
ATOM 965 O O . SER A 1 119 ? 15.175 6.881 -2.119 1.00 47.78 119 SER A O 1
ATOM 967 N N . GLY A 1 120 ? 15.471 5.029 -3.345 1.00 47.38 120 GLY A N 1
ATOM 968 C CA . GLY A 1 120 ? 16.726 4.643 -2.706 1.00 47.38 120 GLY A CA 1
ATOM 969 C C . GLY A 1 120 ? 17.838 5.642 -3.044 1.00 47.38 120 GLY A C 1
ATOM 970 O O . GLY A 1 120 ? 17.834 6.207 -4.130 1.00 47.38 120 GLY A O 1
ATOM 971 N N . ASN A 1 121 ? 18.735 5.864 -2.078 1.00 48.44 121 ASN A N 1
ATOM 972 C CA . ASN A 1 121 ? 20.028 6.562 -2.166 1.00 48.44 121 ASN A CA 1
ATOM 973 C C . ASN A 1 121 ? 20.254 7.440 -3.420 1.00 48.44 121 ASN A C 1
ATOM 975 O O . ASN A 1 121 ? 20.905 7.029 -4.372 1.00 48.44 121 ASN A O 1
ATOM 979 N N . LEU A 1 122 ? 19.766 8.683 -3.376 1.00 52.50 122 LEU A N 1
ATOM 980 C CA . LEU A 1 122 ? 20.093 9.758 -4.329 1.00 52.50 122 LEU A CA 1
ATOM 981 C C . LEU A 1 122 ? 21.175 10.699 -3.772 1.00 52.50 122 LEU A C 1
ATOM 983 O O . LEU A 1 122 ? 21.136 11.907 -3.988 1.00 52.50 122 LEU A O 1
ATOM 987 N N . SER A 1 123 ? 22.115 10.161 -2.995 1.00 53.34 123 SER A N 1
ATOM 988 C CA . SER A 1 123 ? 23.212 10.949 -2.420 1.00 53.34 123 SER A CA 1
ATOM 989 C C . SER A 1 123 ? 24.230 11.413 -3.475 1.00 53.34 123 SER A C 1
ATOM 991 O O . SER A 1 123 ? 24.996 12.317 -3.178 1.00 53.34 123 SER A O 1
ATOM 993 N N . ASP A 1 124 ? 24.183 10.864 -4.698 1.00 43.50 124 ASP A N 1
ATOM 994 C CA . ASP A 1 124 ? 25.157 11.127 -5.774 1.00 43.50 124 ASP A CA 1
ATOM 995 C C . ASP A 1 124 ? 24.651 12.078 -6.878 1.00 43.50 124 ASP A C 1
ATOM 997 O O . ASP A 1 124 ? 25.349 12.327 -7.855 1.00 43.50 124 ASP A O 1
ATOM 1001 N N . LEU A 1 125 ? 23.448 12.648 -6.743 1.00 40.47 125 LEU A N 1
ATOM 1002 C CA . LEU A 1 125 ? 22.910 13.650 -7.678 1.00 40.47 125 LEU A CA 1
ATOM 1003 C C . LEU A 1 125 ? 22.893 15.038 -7.027 1.00 40.47 125 LEU A C 1
ATOM 1005 O O . LEU A 1 125 ? 21.843 15.660 -6.863 1.00 40.47 125 LEU A O 1
ATOM 1009 N N . PHE A 1 126 ? 24.070 15.525 -6.640 1.00 41.81 126 PHE A N 1
ATOM 1010 C CA . PHE A 1 126 ? 24.265 16.934 -6.309 1.00 41.81 126 PHE A CA 1
ATOM 1011 C C . PHE A 1 126 ? 25.080 17.600 -7.418 1.00 41.81 126 PHE A C 1
ATOM 1013 O O . PHE A 1 126 ? 26.288 17.420 -7.510 1.00 41.81 126 PHE A O 1
ATOM 1020 N N . VAL A 1 127 ? 24.400 18.394 -8.246 1.00 36.97 127 VAL A N 1
ATOM 1021 C CA . VAL A 1 127 ? 25.015 19.559 -8.888 1.00 36.97 127 VAL A CA 1
ATOM 1022 C C . VAL A 1 127 ? 24.727 20.723 -7.949 1.00 36.97 127 VAL A C 1
ATOM 1024 O O . VAL A 1 127 ? 23.567 21.101 -7.764 1.00 36.97 127 VAL A O 1
ATOM 1027 N N . GLU A 1 128 ? 25.763 21.253 -7.306 1.00 40.97 128 GLU A N 1
ATOM 1028 C CA . GLU A 1 128 ? 25.680 22.575 -6.694 1.00 40.97 128 GLU A CA 1
ATOM 1029 C C . GLU A 1 128 ? 25.387 23.583 -7.806 1.00 40.97 128 GLU A C 1
ATOM 1031 O O . GLU A 1 128 ? 26.207 23.808 -8.694 1.00 40.97 128 GLU A O 1
ATOM 1036 N N . VAL A 1 129 ? 24.202 24.190 -7.782 1.00 44.44 129 VAL A N 1
ATOM 1037 C CA . VAL A 1 129 ? 23.934 25.378 -8.596 1.00 44.44 129 VAL A CA 1
ATOM 1038 C C . VAL A 1 129 ? 24.582 26.557 -7.878 1.00 44.44 129 VAL A C 1
ATOM 1040 O O . VAL A 1 129 ? 23.915 27.321 -7.191 1.00 44.44 129 VAL A O 1
ATOM 1043 N N . ASN A 1 130 ? 25.901 26.663 -8.012 1.00 45.47 130 ASN A N 1
ATOM 1044 C CA . ASN A 1 130 ? 26.660 27.856 -7.666 1.00 45.47 130 ASN A CA 1
ATOM 1045 C C . ASN A 1 130 ? 27.007 28.575 -8.968 1.00 45.47 130 ASN A C 1
ATOM 1047 O O . ASN A 1 130 ? 28.085 28.384 -9.523 1.00 45.47 130 ASN A O 1
ATOM 1051 N N . ASN A 1 131 ? 26.077 29.380 -9.488 1.00 40.50 131 ASN A N 1
ATOM 1052 C CA . ASN A 1 131 ? 26.456 30.428 -10.430 1.00 40.50 131 ASN A CA 1
ATOM 1053 C C . ASN A 1 131 ? 25.482 31.621 -10.360 1.00 40.50 131 ASN A C 1
ATOM 1055 O O . ASN A 1 131 ? 24.409 31.562 -10.963 1.00 40.50 131 ASN A O 1
ATOM 1059 N N . PRO A 1 132 ? 25.816 32.697 -9.626 1.00 45.72 132 PRO A N 1
ATOM 1060 C CA . PRO A 1 132 ? 25.001 33.905 -9.545 1.00 45.72 132 PRO A CA 1
ATOM 1061 C C . PRO A 1 132 ? 25.381 34.960 -10.603 1.00 45.72 132 PRO A C 1
ATOM 1063 O O . PRO A 1 132 ? 25.311 36.148 -10.322 1.00 45.72 132 PRO A O 1
ATOM 1066 N N . ASN A 1 133 ? 25.788 34.572 -11.818 1.00 41.62 133 ASN A N 1
ATOM 1067 C CA . ASN A 1 133 ? 26.049 35.542 -12.889 1.00 41.62 133 ASN A CA 1
ATOM 1068 C C . ASN A 1 133 ? 25.693 35.000 -14.278 1.00 41.62 133 ASN A C 1
ATOM 1070 O O . ASN A 1 133 ? 26.547 34.525 -15.022 1.00 41.62 133 ASN A O 1
ATOM 1074 N N . LEU A 1 134 ? 24.422 35.138 -14.656 1.00 36.03 134 LEU A N 1
ATOM 1075 C CA . LEU A 1 134 ? 24.027 35.218 -16.062 1.00 36.03 134 LEU A CA 1
ATOM 1076 C C . LEU A 1 134 ? 23.076 36.411 -16.232 1.00 36.03 134 LEU A C 1
ATOM 1078 O O . LEU A 1 134 ? 21.856 36.286 -16.164 1.00 36.03 134 LEU A O 1
ATOM 1082 N N . ASN A 1 135 ? 23.665 37.589 -16.440 1.00 46.38 135 ASN A N 1
ATOM 1083 C CA . ASN A 1 135 ? 22.973 38.717 -17.050 1.00 46.38 135 ASN A CA 1
ATOM 1084 C C . ASN A 1 135 ? 22.824 38.416 -18.544 1.00 46.38 135 ASN A C 1
ATOM 1086 O O . ASN A 1 135 ? 23.740 38.662 -19.325 1.00 46.38 135 ASN A O 1
ATOM 1090 N N . VAL A 1 136 ? 21.671 37.880 -18.938 1.00 40.59 136 VAL A N 1
ATOM 1091 C CA . VAL A 1 136 ? 21.224 37.895 -20.333 1.00 40.59 136 VAL A CA 1
ATOM 1092 C C . VAL A 1 136 ? 19.942 38.710 -20.374 1.00 40.59 136 VAL A C 1
ATOM 1094 O O . VAL A 1 136 ? 18.853 38.224 -20.079 1.00 40.59 136 VAL A O 1
ATOM 1097 N N . ALA A 1 137 ? 20.113 39.992 -20.685 1.00 43.25 137 ALA A N 1
ATOM 1098 C CA . ALA A 1 137 ? 19.048 40.842 -21.180 1.00 43.25 137 ALA A CA 1
ATOM 1099 C C . ALA A 1 137 ? 18.729 40.409 -22.619 1.00 43.25 137 ALA A C 1
ATOM 1101 O O . ALA A 1 137 ? 19.637 40.278 -23.439 1.00 43.25 137 ALA A O 1
ATOM 1102 N N . GLY A 1 138 ? 17.454 40.176 -22.917 1.00 36.00 138 GLY A N 1
ATOM 1103 C CA . GLY A 1 138 ? 16.997 39.836 -24.261 1.00 36.00 138 GLY A CA 1
ATOM 1104 C C . GLY A 1 138 ? 15.551 39.363 -24.251 1.00 36.00 138 GLY A C 1
ATOM 1105 O O . GLY A 1 138 ? 15.259 38.244 -23.849 1.00 36.00 138 GLY A O 1
ATOM 1106 N N . GLU A 1 139 ? 14.664 40.266 -24.652 1.00 41.72 139 GLU A N 1
ATOM 1107 C CA . GLU A 1 139 ? 13.228 40.099 -24.866 1.00 41.72 139 GLU A CA 1
ATOM 1108 C C . GLU A 1 139 ? 12.860 38.813 -25.622 1.00 41.72 139 GLU A C 1
ATOM 1110 O O . GLU A 1 139 ? 13.485 38.492 -26.623 1.00 41.72 139 GLU A O 1
ATOM 1115 N N . VAL A 1 140 ? 11.808 38.117 -25.179 1.00 42.97 140 VAL A N 1
ATOM 1116 C CA . VAL A 1 140 ? 10.518 37.979 -25.888 1.00 42.97 140 VAL A CA 1
ATOM 1117 C C . VAL A 1 140 ? 9.525 37.396 -24.875 1.00 42.97 140 VAL A C 1
ATOM 1119 O O . VAL A 1 140 ? 9.614 36.240 -24.463 1.00 42.97 140 VAL A O 1
ATOM 1122 N N . LEU A 1 141 ? 8.563 38.221 -24.458 1.00 44.19 141 LEU A N 1
ATOM 1123 C CA . LEU A 1 141 ? 7.374 37.796 -23.726 1.00 44.19 141 LEU A CA 1
ATOM 1124 C C . LEU A 1 141 ? 6.480 36.998 -24.680 1.00 44.19 141 LEU A C 1
ATOM 1126 O O . LEU A 1 141 ? 5.696 37.572 -25.430 1.00 44.19 141 LEU A O 1
ATOM 1130 N N . THR A 1 142 ? 6.596 35.672 -24.662 1.00 42.50 142 THR A N 1
ATOM 1131 C CA . THR A 1 142 ? 5.531 34.800 -25.165 1.00 42.50 142 THR A CA 1
ATOM 1132 C C . THR A 1 142 ? 4.695 34.355 -23.976 1.00 42.50 142 THR A C 1
ATOM 1134 O O . THR A 1 142 ? 5.194 33.756 -23.023 1.00 42.50 142 THR A O 1
ATOM 1137 N N . GLU A 1 143 ? 3.426 34.736 -24.023 1.00 41.84 143 GLU A N 1
ATOM 1138 C CA . GLU A 1 143 ? 2.396 34.518 -23.018 1.00 41.84 143 GLU A CA 1
ATOM 1139 C C . GLU A 1 143 ? 2.417 33.079 -22.482 1.00 41.84 143 GLU A C 1
ATOM 1141 O O . GLU A 1 143 ? 2.156 32.118 -23.204 1.00 41.84 143 GLU A O 1
ATOM 1146 N N . MET A 1 144 ? 2.717 32.926 -21.189 1.00 44.03 144 MET A N 1
ATOM 1147 C CA . MET A 1 144 ? 2.489 31.672 -20.477 1.00 44.03 144 MET A CA 1
ATOM 1148 C C . MET A 1 144 ? 0.977 31.437 -20.358 1.00 44.03 144 MET A C 1
ATOM 1150 O O . MET A 1 144 ? 0.298 32.225 -19.688 1.00 44.03 144 MET A O 1
ATOM 1154 N N . PRO A 1 145 ? 0.429 30.333 -20.904 1.00 43.50 145 PRO A N 1
ATOM 1155 C CA . PRO A 1 145 ? -0.948 29.958 -20.646 1.00 43.50 145 PRO A CA 1
ATOM 1156 C C . PRO A 1 145 ? -1.081 29.607 -19.167 1.00 43.50 145 PRO A C 1
ATOM 1158 O O . PRO A 1 145 ? -0.532 28.623 -18.661 1.00 43.50 145 PRO A O 1
ATOM 1161 N N . SER A 1 146 ? -1.799 30.467 -18.461 1.00 43.19 146 SER A N 1
ATOM 1162 C CA . SER A 1 146 ? -2.067 30.338 -17.043 1.00 43.19 146 SER A CA 1
ATOM 1163 C C . SER A 1 146 ? -2.958 29.125 -16.773 1.00 43.19 146 SER A C 1
ATOM 1165 O O . SER A 1 146 ? -4.051 28.998 -17.315 1.00 43.19 146 SER A O 1
ATOM 1167 N N . ALA A 1 147 ? -2.486 28.262 -15.876 1.00 46.00 147 ALA A N 1
ATOM 1168 C CA . ALA A 1 147 ? -3.301 27.541 -14.901 1.00 46.00 147 ALA A CA 1
ATOM 1169 C C . ALA A 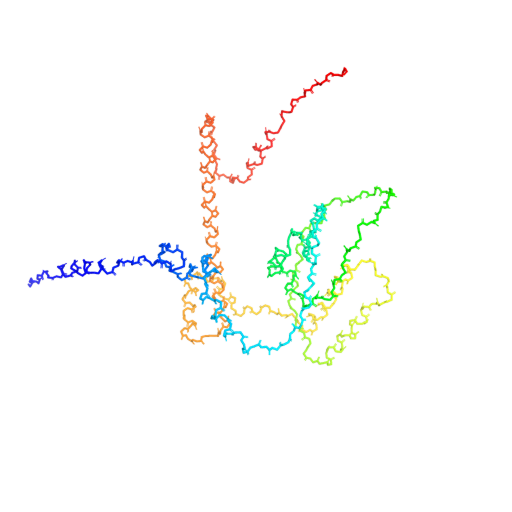1 147 ? -4.572 26.825 -15.414 1.00 46.00 147 ALA A C 1
ATOM 1171 O O . ALA A 1 147 ? -5.674 27.088 -14.942 1.00 46.00 147 ALA A O 1
ATOM 1172 N N . ILE A 1 148 ? -4.405 25.807 -16.263 1.00 46.06 148 ILE A N 1
ATOM 1173 C CA . ILE A 1 148 ? -5.362 24.685 -16.355 1.00 46.06 148 ILE A CA 1
ATOM 1174 C C . ILE A 1 148 ? -4.603 23.349 -16.297 1.00 46.06 148 ILE A C 1
ATOM 1176 O O . ILE A 1 148 ? -4.841 22.434 -17.073 1.00 46.06 148 ILE A O 1
ATOM 1180 N N . PHE A 1 149 ? -3.663 23.198 -15.361 1.00 47.78 149 PHE A N 1
ATOM 1181 C CA . PHE A 1 149 ? -3.219 21.859 -14.959 1.00 47.78 149 PHE A CA 1
ATOM 1182 C C . PHE A 1 149 ? -4.093 21.427 -13.788 1.00 47.78 149 PHE A C 1
ATOM 1184 O O . PHE A 1 149 ? -3.749 21.572 -12.614 1.00 47.78 149 PHE A O 1
ATOM 1191 N N . LEU A 1 150 ? -5.303 20.981 -14.133 1.00 44.56 150 LEU A N 1
ATOM 1192 C CA . LEU A 1 150 ? -6.201 20.320 -13.202 1.00 44.56 150 LEU A CA 1
ATOM 1193 C C . LEU A 1 150 ? -5.409 19.235 -12.476 1.00 44.56 150 LEU A C 1
ATOM 1195 O O . LEU A 1 150 ? -4.892 18.301 -13.083 1.00 44.56 150 LEU A O 1
ATOM 1199 N N . SER A 1 151 ? -5.331 19.409 -11.160 1.00 45.97 151 SER A N 1
ATOM 1200 C CA . SER A 1 151 ? -4.768 18.514 -10.154 1.00 45.97 151 SER A CA 1
ATOM 1201 C C . SER A 1 151 ? -5.538 17.187 -10.111 1.00 45.97 151 SER A C 1
ATOM 1203 O O . SER A 1 151 ? -6.157 16.814 -9.114 1.00 45.97 151 SER A O 1
ATOM 1205 N N . GLN A 1 152 ? -5.557 16.460 -11.225 1.00 48.97 152 GLN A N 1
ATOM 1206 C CA . GLN A 1 152 ? -5.970 15.074 -11.244 1.00 48.97 152 GLN A CA 1
ATOM 1207 C C . GLN A 1 152 ? -4.801 14.283 -10.686 1.00 48.97 152 GLN A C 1
ATOM 1209 O O . GLN A 1 152 ? -3.842 13.947 -11.374 1.00 48.97 152 GLN A O 1
ATOM 1214 N N . LYS A 1 153 ? -4.875 14.031 -9.379 1.00 52.62 153 LYS A N 1
ATOM 1215 C CA . LYS A 1 153 ? -4.030 13.050 -8.712 1.00 52.62 153 LYS A CA 1
ATOM 1216 C C . LYS A 1 153 ? -4.049 11.771 -9.564 1.00 52.62 153 LYS A C 1
ATOM 1218 O O . LYS A 1 153 ? -5.133 11.197 -9.700 1.00 52.62 153 LYS A O 1
ATOM 1223 N N . PRO A 1 154 ? -2.909 11.326 -10.124 1.00 61.66 154 PRO A N 1
ATOM 1224 C CA . PRO A 1 154 ? -2.893 10.176 -11.012 1.00 61.66 154 PRO A CA 1
ATOM 1225 C C . PRO A 1 154 ? -3.482 8.977 -10.273 1.00 61.66 154 PRO A C 1
ATOM 1227 O O . PRO A 1 154 ? -3.106 8.676 -9.132 1.00 61.66 154 PRO A O 1
ATOM 1230 N N . SER A 1 155 ? -4.474 8.335 -10.889 1.00 70.19 155 SER A N 1
ATOM 1231 C CA . SER A 1 155 ? -5.078 7.128 -10.342 1.00 70.19 155 SER A CA 1
ATOM 1232 C C . SER A 1 155 ? -4.000 6.056 -10.269 1.00 70.19 155 SER A C 1
ATOM 1234 O O . SER A 1 155 ? -3.445 5.660 -11.292 1.00 70.19 155 SER A O 1
ATOM 1236 N N . LEU A 1 156 ? -3.685 5.604 -9.056 1.00 76.94 156 LEU A N 1
ATOM 1237 C CA . LEU A 1 156 ? -2.702 4.546 -8.856 1.00 76.94 156 LEU A CA 1
ATOM 1238 C C . LEU A 1 156 ? -3.199 3.271 -9.544 1.00 76.94 156 LEU A C 1
ATOM 1240 O O . LEU A 1 156 ? -4.290 2.787 -9.235 1.00 76.94 156 LEU A O 1
ATOM 1244 N N . LEU A 1 157 ? -2.394 2.743 -10.466 1.00 84.00 157 LEU A N 1
ATOM 1245 C CA . LEU A 1 157 ? -2.674 1.479 -11.138 1.00 84.00 157 LEU A CA 1
ATOM 1246 C C . LEU A 1 157 ? -2.704 0.332 -10.117 1.00 84.00 157 LEU A C 1
ATOM 1248 O O . LEU A 1 157 ? -1.989 0.343 -9.111 1.00 84.00 157 LEU A O 1
ATOM 1252 N N . VAL A 1 158 ? -3.549 -0.669 -10.370 1.00 87.12 158 VAL A N 1
ATOM 1253 C CA . VAL A 1 158 ? -3.629 -1.869 -9.524 1.00 87.12 158 VAL A CA 1
ATOM 1254 C C . VAL A 1 158 ? -2.284 -2.598 -9.567 1.00 87.12 158 VAL A C 1
ATOM 1256 O O . VAL A 1 158 ? -1.642 -2.659 -10.616 1.00 87.12 158 VAL A O 1
ATOM 1259 N N . GLY A 1 159 ? -1.843 -3.153 -8.435 1.00 91.06 159 GLY A N 1
ATOM 1260 C CA . GLY A 1 159 ? -0.613 -3.946 -8.394 1.00 91.06 159 GLY A CA 1
ATOM 1261 C C . GLY A 1 159 ? -0.668 -5.112 -9.385 1.00 91.06 159 GLY A C 1
ATOM 1262 O O . GLY A 1 159 ? -1.725 -5.709 -9.582 1.00 91.06 159 GLY A O 1
ATOM 1263 N N . VAL A 1 160 ? 0.462 -5.453 -9.998 1.00 95.38 160 VAL A N 1
ATOM 1264 C CA . VAL A 1 160 ? 0.585 -6.562 -10.960 1.00 95.38 160 VAL A CA 1
ATOM 1265 C C . VAL A 1 160 ? 1.435 -7.688 -10.392 1.00 95.38 160 VAL A C 1
ATOM 1267 O O . VAL A 1 160 ? 2.291 -7.460 -9.536 1.00 95.38 160 VAL A O 1
ATOM 1270 N N . ILE A 1 161 ? 1.168 -8.919 -10.825 1.00 94.62 161 ILE A N 1
ATOM 1271 C CA . ILE A 1 161 ? 1.993 -10.069 -10.459 1.00 94.62 161 ILE A CA 1
ATOM 1272 C C . ILE A 1 161 ? 3.193 -10.086 -11.399 1.00 94.62 161 ILE A C 1
ATOM 1274 O O . ILE A 1 161 ? 3.033 -10.072 -12.613 1.00 94.62 161 ILE A O 1
ATOM 1278 N N . LEU A 1 162 ? 4.398 -10.115 -10.839 1.00 96.12 162 LEU A N 1
ATOM 1279 C CA . LEU A 1 162 ? 5.618 -10.153 -11.635 1.00 96.12 162 LEU A CA 1
ATOM 1280 C C . LEU A 1 162 ? 5.945 -11.582 -12.107 1.00 96.12 162 LEU A C 1
ATOM 1282 O O . LEU A 1 162 ? 5.589 -12.554 -11.423 1.00 96.12 162 LEU A O 1
ATOM 1286 N N . PRO A 1 163 ? 6.656 -11.728 -13.241 1.00 96.62 163 PRO A N 1
ATOM 1287 C CA . PRO A 1 163 ? 7.181 -13.014 -13.675 1.00 96.62 163 PRO A CA 1
ATOM 1288 C C . PRO A 1 163 ? 8.013 -13.681 -12.569 1.00 96.62 163 PRO A C 1
ATOM 1290 O O . PRO A 1 163 ? 8.838 -13.045 -11.913 1.00 96.62 163 PRO A O 1
ATOM 1293 N N . ARG A 1 164 ? 7.790 -14.981 -12.342 1.00 96.25 164 ARG A N 1
ATOM 1294 C CA . ARG A 1 164 ? 8.479 -15.737 -11.276 1.00 96.25 164 ARG A CA 1
ATOM 1295 C C . ARG A 1 164 ? 9.769 -16.416 -11.723 1.00 96.25 164 ARG A C 1
ATOM 1297 O O . ARG A 1 164 ? 10.585 -16.753 -10.876 1.00 96.25 164 ARG A O 1
ATOM 1304 N N . SER A 1 165 ? 9.924 -16.673 -13.019 1.00 97.88 165 SER A N 1
ATOM 1305 C CA . SER A 1 165 ? 11.094 -17.361 -13.568 1.00 97.88 165 SER A CA 1
ATOM 1306 C C . SER A 1 165 ? 11.918 -16.423 -14.437 1.00 97.88 165 SER A C 1
ATOM 1308 O O . SER A 1 165 ? 11.380 -15.498 -15.045 1.00 97.88 165 SER A O 1
ATOM 1310 N N . LYS A 1 166 ? 13.222 -16.704 -14.521 1.00 97.75 166 LYS A N 1
ATOM 1311 C CA . LYS A 1 166 ? 14.161 -15.963 -15.367 1.00 97.75 166 LYS A CA 1
ATOM 1312 C C . LYS A 1 166 ? 13.732 -15.969 -16.838 1.00 97.75 166 LYS A C 1
ATOM 1314 O O . LYS A 1 166 ? 13.555 -14.909 -17.408 1.00 97.75 166 LYS A O 1
ATOM 1319 N N . SER A 1 167 ? 13.411 -17.139 -17.392 1.00 97.81 167 SER A N 1
ATOM 1320 C CA . SER A 1 167 ? 12.950 -17.260 -18.786 1.00 97.81 167 SER A CA 1
ATOM 1321 C C . SER A 1 167 ? 11.718 -16.392 -19.104 1.00 97.81 167 SER A C 1
ATOM 1323 O O . SER A 1 167 ? 11.631 -15.825 -20.188 1.00 97.81 167 SER A O 1
ATOM 1325 N N . LYS A 1 168 ? 10.786 -16.217 -18.155 1.00 96.88 168 LYS A N 1
ATOM 1326 C CA . LYS A 1 168 ? 9.626 -15.327 -18.340 1.00 96.88 168 LYS A CA 1
ATOM 1327 C C . LYS A 1 168 ? 10.008 -13.844 -18.292 1.00 96.88 168 LYS A C 1
ATOM 1329 O O . LYS A 1 168 ? 9.395 -13.040 -18.988 1.00 96.88 168 LYS A O 1
ATOM 1334 N N . TRP A 1 169 ? 11.001 -13.485 -17.478 1.00 97.25 169 TRP A N 1
ATOM 1335 C CA . TRP A 1 169 ? 11.590 -12.144 -17.488 1.00 97.25 169 TRP A CA 1
ATOM 1336 C C . TRP A 1 169 ? 12.329 -11.857 -18.790 1.00 97.25 169 TRP A C 1
ATOM 1338 O O . TRP A 1 169 ? 12.153 -10.776 -19.339 1.00 97.25 169 TRP A O 1
ATOM 1348 N N . ASP A 1 170 ? 13.097 -12.818 -19.299 1.00 97.50 170 ASP A N 1
ATOM 1349 C CA . ASP A 1 170 ? 13.830 -12.676 -20.559 1.00 97.50 170 ASP A CA 1
ATOM 1350 C C . ASP A 1 170 ? 12.855 -12.413 -21.717 1.00 97.50 170 ASP A C 1
ATOM 1352 O O . ASP A 1 170 ? 13.024 -11.441 -22.448 1.00 97.50 170 ASP A O 1
ATOM 1356 N N . TRP A 1 171 ? 11.762 -13.182 -21.792 1.00 97.12 171 TRP A N 1
ATOM 1357 C CA . TRP A 1 171 ? 10.721 -12.977 -22.805 1.00 97.12 171 TRP A CA 1
ATOM 1358 C C . TRP A 1 171 ? 9.992 -11.629 -22.661 1.00 97.12 171 TRP A C 1
ATOM 1360 O O . TRP A 1 171 ? 9.730 -10.945 -23.648 1.00 97.12 171 TRP A O 1
ATOM 1370 N N . ALA A 1 172 ? 9.698 -11.201 -21.427 1.00 96.50 172 ALA A N 1
ATOM 1371 C CA . ALA A 1 172 ? 9.110 -9.884 -21.173 1.00 96.50 172 ALA A CA 1
ATOM 1372 C C . ALA A 1 172 ? 10.045 -8.741 -21.594 1.00 96.50 172 ALA A C 1
ATOM 1374 O O . ALA A 1 172 ? 9.602 -7.765 -22.192 1.00 96.50 172 ALA A O 1
ATOM 1375 N N . ASN A 1 173 ? 11.341 -8.872 -21.311 1.00 95.56 173 ASN A N 1
ATOM 1376 C CA . ASN A 1 173 ? 12.345 -7.883 -21.686 1.00 95.56 173 ASN A CA 1
ATOM 1377 C C . ASN A 1 173 ? 12.520 -7.801 -23.202 1.00 95.56 173 ASN A C 1
ATOM 1379 O O . ASN A 1 173 ? 12.648 -6.702 -23.732 1.00 95.56 173 ASN A O 1
ATOM 1383 N N . GLU A 1 174 ? 12.509 -8.937 -23.897 1.00 95.81 174 GLU A N 1
ATOM 1384 C CA . GLU A 1 174 ? 12.527 -8.979 -25.359 1.00 95.81 174 GLU A CA 1
ATOM 1385 C C . GLU A 1 174 ? 11.295 -8.280 -25.944 1.00 95.81 174 GLU A C 1
ATOM 1387 O O . GLU A 1 174 ? 11.432 -7.402 -26.795 1.00 95.81 174 GLU A O 1
ATOM 1392 N N . TYR A 1 175 ? 10.104 -8.563 -25.403 1.00 95.56 175 TYR A N 1
ATOM 1393 C CA . TYR A 1 175 ? 8.885 -7.845 -25.767 1.00 95.56 175 TYR A CA 1
ATOM 1394 C C . TYR A 1 175 ? 9.022 -6.330 -25.559 1.00 95.56 175 TYR A C 1
ATOM 1396 O O . TYR A 1 175 ? 8.705 -5.559 -26.461 1.00 95.56 175 TYR A O 1
ATOM 1404 N N . PHE A 1 176 ? 9.524 -5.881 -24.404 1.00 94.69 176 PHE A N 1
ATOM 1405 C CA . PHE A 1 176 ? 9.688 -4.449 -24.143 1.00 94.69 176 PHE A CA 1
ATOM 1406 C C . PHE A 1 176 ? 10.699 -3.799 -25.078 1.00 94.69 176 PHE A C 1
ATOM 1408 O O . PHE A 1 176 ? 10.415 -2.716 -25.570 1.00 94.69 176 PHE A O 1
ATOM 1415 N N . ARG A 1 177 ? 11.813 -4.471 -25.392 1.00 92.88 177 ARG A N 1
ATOM 1416 C CA . ARG A 1 177 ? 12.796 -3.976 -26.367 1.00 92.88 177 ARG A CA 1
ATOM 1417 C C . ARG A 1 177 ? 12.192 -3.790 -27.755 1.00 92.88 177 ARG A C 1
ATOM 1419 O O . ARG A 1 177 ? 12.517 -2.810 -28.408 1.00 92.88 177 ARG A O 1
ATOM 1426 N N . MET A 1 178 ? 11.306 -4.690 -28.186 1.00 91.75 178 MET A N 1
ATOM 1427 C CA . MET A 1 178 ? 10.598 -4.544 -29.465 1.00 91.75 178 MET A CA 1
ATOM 1428 C C . MET A 1 178 ? 9.586 -3.389 -29.459 1.00 91.75 178 MET A C 1
ATOM 1430 O O . MET A 1 178 ? 9.328 -2.806 -30.504 1.00 91.75 178 MET A O 1
ATOM 1434 N N . GLN A 1 179 ? 8.990 -3.072 -28.305 1.00 90.56 179 GLN A N 1
ATOM 1435 C CA . GLN A 1 179 ? 8.005 -1.989 -28.173 1.00 90.56 179 GLN A CA 1
ATOM 1436 C C . GLN A 1 179 ? 8.646 -0.614 -27.949 1.00 90.56 179 GLN A C 1
ATOM 1438 O O . GLN A 1 179 ? 8.062 0.407 -28.307 1.00 90.56 179 GLN A O 1
ATOM 1443 N N . THR A 1 180 ? 9.829 -0.565 -27.336 1.00 88.75 180 THR A N 1
ATOM 1444 C CA . THR A 1 180 ? 10.600 0.667 -27.176 1.00 88.75 180 THR A CA 1
ATOM 1445 C C . THR A 1 180 ? 11.446 0.885 -28.418 1.00 88.75 180 THR A C 1
ATOM 1447 O O . THR A 1 180 ? 12.577 0.408 -28.497 1.00 88.75 180 THR A O 1
ATOM 1450 N N . ASP A 1 181 ? 10.902 1.600 -29.393 1.00 83.25 181 ASP A N 1
ATOM 1451 C CA . ASP A 1 181 ? 11.689 2.043 -30.535 1.00 83.25 181 ASP A CA 1
ATOM 1452 C C . ASP A 1 181 ? 12.714 3.093 -30.080 1.00 83.25 181 ASP A C 1
ATOM 1454 O O . ASP A 1 181 ? 12.376 4.240 -29.786 1.00 83.25 181 ASP A O 1
ATOM 1458 N N . THR A 1 182 ? 13.981 2.690 -29.993 1.00 79.19 182 THR A N 1
ATOM 1459 C CA . THR A 1 182 ? 15.084 3.578 -29.607 1.00 79.19 182 THR A CA 1
ATOM 1460 C C . THR A 1 182 ? 15.497 4.538 -30.720 1.00 79.19 182 THR A C 1
ATOM 1462 O O . THR A 1 182 ? 16.327 5.407 -30.473 1.00 79.19 182 THR A O 1
ATOM 1465 N N . SER A 1 183 ? 14.973 4.379 -31.940 1.00 83.38 183 SER A N 1
ATOM 1466 C CA . SER A 1 183 ? 15.343 5.215 -33.089 1.00 83.38 183 SER A CA 1
ATOM 1467 C C . SER A 1 183 ? 14.548 6.522 -33.184 1.00 83.38 183 SER A C 1
ATOM 1469 O O . SER A 1 183 ? 14.913 7.411 -33.952 1.00 83.38 183 SER A O 1
ATOM 1471 N N . ARG A 1 184 ? 13.482 6.669 -32.389 1.00 85.44 184 ARG A N 1
ATOM 1472 C CA . ARG A 1 184 ? 12.611 7.844 -32.411 1.00 85.44 184 ARG A CA 1
ATOM 1473 C C . ARG A 1 184 ? 13.166 8.984 -31.553 1.00 85.44 184 ARG A C 1
ATOM 1475 O O . ARG A 1 184 ? 13.559 8.779 -30.407 1.00 85.44 184 ARG A O 1
ATOM 1482 N N . GLU A 1 185 ? 13.113 10.208 -32.074 1.00 89.56 185 GLU A N 1
ATOM 1483 C CA . GLU A 1 185 ? 13.397 11.412 -31.288 1.00 89.56 185 GLU A CA 1
ATOM 1484 C C . GLU A 1 185 ? 12.376 11.579 -30.149 1.00 89.56 185 GLU A C 1
ATOM 1486 O O . GLU A 1 185 ? 11.160 11.617 -30.364 1.00 89.56 185 GLU A O 1
ATOM 1491 N N . LEU A 1 186 ? 12.876 11.672 -28.913 1.00 89.38 186 LEU A N 1
ATOM 1492 C CA . LEU A 1 186 ? 12.055 11.816 -27.713 1.00 89.38 186 LEU A CA 1
ATOM 1493 C C . LEU A 1 186 ? 11.604 13.273 -27.564 1.00 89.38 186 LEU A C 1
ATOM 1495 O O . LEU A 1 186 ? 12.353 14.115 -27.077 1.00 89.38 186 LEU A O 1
ATOM 1499 N N . GLY A 1 187 ? 10.365 13.574 -27.958 1.00 90.69 187 GLY A N 1
ATOM 1500 C CA . GLY A 1 187 ? 9.810 14.926 -27.830 1.00 90.69 187 GLY A CA 1
ATOM 1501 C C . GLY A 1 187 ? 9.486 15.312 -26.381 1.00 90.69 187 GLY A C 1
ATOM 1502 O O . GLY A 1 187 ? 9.994 16.299 -25.857 1.00 90.69 187 GLY A O 1
ATOM 1503 N N . ASN A 1 188 ? 8.627 14.538 -25.709 1.00 93.00 188 ASN A N 1
ATOM 1504 C CA . ASN A 1 188 ? 8.181 14.835 -24.344 1.00 93.00 188 ASN A CA 1
ATOM 1505 C C . ASN A 1 188 ? 8.428 13.647 -23.415 1.00 93.00 188 ASN A C 1
ATOM 1507 O O . ASN A 1 188 ? 7.674 12.674 -23.413 1.00 93.00 188 ASN A O 1
ATOM 1511 N N . LEU A 1 189 ? 9.442 13.784 -22.563 1.00 91.12 189 LEU A N 1
ATOM 1512 C CA . LEU A 1 189 ? 9.870 12.744 -21.632 1.00 91.12 189 LEU A CA 1
ATOM 1513 C C . LEU A 1 189 ? 8.734 12.225 -20.734 1.00 91.12 189 LEU A C 1
ATOM 1515 O O . LEU A 1 189 ? 8.656 11.028 -20.479 1.00 91.12 189 LEU A O 1
ATOM 1519 N N . ASN A 1 190 ? 7.826 13.094 -20.277 1.00 90.56 190 ASN A N 1
ATOM 1520 C CA . ASN A 1 190 ? 6.730 12.672 -19.402 1.00 90.56 190 ASN A CA 1
ATOM 1521 C C . ASN A 1 190 ? 5.710 11.801 -20.145 1.00 90.56 190 ASN A C 1
ATOM 1523 O O . ASN A 1 190 ? 5.237 10.815 -19.586 1.00 90.56 190 ASN A O 1
ATOM 1527 N N . MET A 1 191 ? 5.393 12.138 -21.400 1.00 90.44 191 MET A N 1
ATOM 1528 C CA . MET A 1 191 ? 4.492 11.320 -22.221 1.00 90.44 191 MET A CA 1
ATOM 1529 C C . MET A 1 191 ? 5.112 9.958 -22.537 1.00 90.44 191 MET A C 1
ATOM 1531 O O . MET A 1 191 ? 4.417 8.947 -22.476 1.00 90.44 191 MET A O 1
ATOM 1535 N N . GLU A 1 192 ? 6.418 9.923 -22.802 1.00 90.88 192 GLU A N 1
ATOM 1536 C CA . GLU A 1 192 ? 7.146 8.681 -23.076 1.00 90.88 192 GLU A CA 1
ATOM 1537 C C . GLU A 1 192 ? 7.242 7.783 -21.836 1.00 90.88 192 GLU A C 1
ATOM 1539 O O . GLU A 1 192 ? 6.984 6.581 -21.914 1.00 90.88 192 GLU A O 1
ATOM 1544 N N . ILE A 1 193 ? 7.511 8.357 -20.657 1.00 91.12 193 ILE A N 1
ATOM 1545 C CA . ILE A 1 193 ? 7.480 7.623 -19.382 1.00 91.12 193 ILE A CA 1
ATOM 1546 C C . ILE A 1 193 ? 6.083 7.045 -19.130 1.00 91.12 193 ILE A C 1
ATOM 1548 O O . ILE A 1 193 ? 5.946 5.881 -18.746 1.00 91.12 193 ILE A O 1
ATOM 1552 N N . ASP A 1 194 ? 5.035 7.834 -19.355 1.00 90.31 194 ASP A N 1
ATOM 1553 C CA . ASP A 1 194 ? 3.652 7.386 -19.205 1.00 90.31 194 ASP A CA 1
ATOM 1554 C C . ASP A 1 194 ? 3.295 6.263 -20.180 1.00 90.31 194 ASP A C 1
ATOM 1556 O O . ASP A 1 194 ? 2.614 5.306 -19.800 1.00 90.31 194 ASP A O 1
ATOM 1560 N N . HIS A 1 195 ? 3.742 6.375 -21.429 1.00 92.19 195 HIS A N 1
ATOM 1561 C CA . HIS A 1 195 ? 3.543 5.366 -22.459 1.00 92.19 195 HIS A CA 1
ATOM 1562 C C . HIS A 1 195 ? 4.257 4.058 -22.097 1.00 92.19 195 HIS A C 1
ATOM 1564 O O . HIS A 1 195 ? 3.637 2.989 -22.117 1.00 92.19 195 HIS A O 1
ATOM 1570 N N . LEU A 1 196 ? 5.521 4.135 -21.673 1.00 92.62 196 LEU A N 1
ATOM 1571 C CA . LEU A 1 196 ? 6.299 2.979 -21.237 1.00 92.62 196 LEU A CA 1
ATOM 1572 C C . LEU A 1 196 ? 5.655 2.301 -20.024 1.00 92.62 196 LEU A C 1
ATOM 1574 O O . LEU A 1 196 ? 5.421 1.093 -20.041 1.00 92.62 196 LEU A O 1
ATOM 1578 N N . ASN A 1 197 ? 5.291 3.077 -19.000 1.00 93.00 197 ASN A N 1
ATOM 1579 C CA . ASN A 1 197 ? 4.638 2.560 -17.799 1.00 93.00 197 ASN A CA 1
ATOM 1580 C C . ASN A 1 197 ? 3.321 1.847 -18.128 1.00 93.00 197 ASN A C 1
ATOM 1582 O O . ASN A 1 197 ? 3.061 0.761 -17.604 1.00 93.00 197 ASN A O 1
ATOM 1586 N N . ARG A 1 198 ? 2.493 2.419 -19.014 1.00 94.12 198 ARG A N 1
ATOM 1587 C CA . ARG A 1 198 ? 1.242 1.788 -19.465 1.00 94.12 198 ARG A CA 1
ATOM 1588 C C . ARG A 1 198 ? 1.503 0.518 -20.259 1.00 94.12 198 ARG A C 1
ATOM 1590 O O . ARG A 1 198 ? 0.816 -0.473 -20.025 1.00 94.12 198 ARG A O 1
ATOM 1597 N N . THR A 1 199 ? 2.491 0.523 -21.147 1.00 94.94 199 THR A N 1
ATOM 1598 C CA . THR A 1 199 ? 2.858 -0.640 -21.968 1.00 94.94 199 THR A CA 1
ATOM 1599 C C . THR A 1 199 ? 3.342 -1.791 -21.094 1.00 94.94 199 THR A C 1
ATOM 1601 O O . THR A 1 199 ? 2.813 -2.902 -21.177 1.00 94.94 199 THR A O 1
ATOM 1604 N N . MET A 1 200 ? 4.273 -1.510 -20.177 1.00 95.88 200 MET A N 1
ATOM 1605 C CA . MET A 1 200 ? 4.775 -2.487 -19.213 1.00 95.88 200 MET A CA 1
ATOM 1606 C C . MET A 1 200 ? 3.650 -3.032 -18.338 1.00 95.88 200 MET A C 1
ATOM 1608 O O . MET A 1 200 ? 3.486 -4.246 -18.213 1.00 95.88 200 MET A O 1
ATOM 1612 N N . TRP A 1 201 ? 2.835 -2.151 -17.756 1.00 95.44 201 TRP A N 1
ATOM 1613 C CA . TRP A 1 201 ? 1.737 -2.566 -16.891 1.00 95.44 201 TRP A CA 1
ATOM 1614 C C . TRP A 1 201 ? 0.690 -3.401 -17.640 1.00 95.44 201 TRP A C 1
ATOM 1616 O O . TRP A 1 201 ? 0.247 -4.431 -17.129 1.00 95.44 201 TRP A O 1
ATOM 1626 N N . THR A 1 202 ? 0.315 -3.003 -18.858 1.00 96.06 202 THR A N 1
ATOM 1627 C CA . THR A 1 202 ? -0.674 -3.713 -19.687 1.00 96.06 202 THR A CA 1
ATOM 1628 C C . THR A 1 202 ? -0.180 -5.108 -20.028 1.00 96.06 202 THR A C 1
ATOM 1630 O O . THR A 1 202 ? -0.883 -6.087 -19.791 1.00 96.06 202 THR A O 1
ATOM 1633 N N . TYR A 1 203 ? 1.065 -5.222 -20.486 1.00 97.25 203 TYR A N 1
ATOM 1634 C CA . TYR A 1 203 ? 1.664 -6.510 -20.799 1.00 97.25 203 TYR A CA 1
ATOM 1635 C C . TYR A 1 203 ? 1.747 -7.419 -19.565 1.00 97.25 203 TYR A C 1
ATOM 1637 O O . TYR A 1 203 ? 1.322 -8.576 -19.617 1.00 97.25 203 TYR A O 1
ATOM 1645 N N . VAL A 1 204 ? 2.256 -6.912 -18.435 1.00 97.00 204 VAL A N 1
ATOM 1646 C CA . VAL A 1 204 ? 2.418 -7.736 -17.228 1.00 97.00 204 VAL A CA 1
ATOM 1647 C C . VAL A 1 204 ? 1.056 -8.155 -16.673 1.00 97.00 204 VAL A C 1
ATOM 1649 O O . VAL A 1 204 ? 0.868 -9.317 -16.313 1.00 97.00 204 VAL A O 1
ATOM 1652 N N . SER A 1 205 ? 0.083 -7.243 -16.639 1.00 95.81 205 SER A N 1
ATOM 1653 C CA . SER A 1 205 ? -1.262 -7.543 -16.141 1.00 95.81 205 SER A CA 1
ATOM 1654 C C . SER A 1 205 ? -2.020 -8.536 -17.025 1.00 95.81 205 SER A C 1
ATOM 1656 O O . SER A 1 205 ? -2.721 -9.388 -16.480 1.00 95.81 205 SER A O 1
ATOM 1658 N N . ALA A 1 206 ? -1.844 -8.479 -18.348 1.00 96.62 206 ALA A N 1
ATOM 1659 C CA . ALA A 1 206 ? -2.448 -9.424 -19.283 1.00 96.62 206 ALA A CA 1
ATOM 1660 C C . ALA A 1 206 ? -1.833 -10.829 -19.173 1.00 96.62 206 ALA A C 1
ATOM 1662 O O . ALA A 1 206 ? -2.563 -11.816 -19.127 1.00 96.62 206 ALA A O 1
ATOM 1663 N N . ASN A 1 207 ? -0.502 -10.931 -19.081 1.00 97.62 207 ASN A N 1
ATOM 1664 C CA . ASN A 1 207 ? 0.198 -12.220 -19.129 1.00 97.62 207 ASN A CA 1
ATOM 1665 C C . ASN A 1 207 ? 0.321 -12.919 -17.766 1.00 97.62 207 ASN A C 1
ATOM 1667 O O . ASN A 1 207 ? 0.289 -14.146 -17.685 1.00 97.62 207 ASN A O 1
ATOM 1671 N N . TYR A 1 208 ? 0.482 -12.158 -16.682 1.00 96.00 208 TYR A N 1
ATOM 1672 C CA . TYR A 1 208 ? 0.746 -12.703 -15.342 1.00 96.00 208 TYR A CA 1
ATOM 1673 C C . TYR A 1 208 ? -0.381 -12.422 -14.348 1.00 96.00 208 TYR A C 1
ATOM 1675 O O . TYR A 1 208 ? -0.410 -12.997 -13.256 1.00 96.00 208 TYR A O 1
ATOM 1683 N N . GLY A 1 209 ? -1.335 -11.580 -14.739 1.00 94.12 209 GLY A N 1
ATOM 1684 C CA . GLY A 1 209 ? -2.464 -11.187 -13.919 1.00 94.12 209 GLY A CA 1
ATOM 1685 C C . GLY A 1 209 ? -2.168 -9.997 -13.011 1.00 94.12 209 GLY A C 1
ATOM 1686 O O . GLY A 1 209 ? -1.034 -9.577 -12.768 1.00 94.12 209 GLY A O 1
ATOM 1687 N N . GLN A 1 210 ? -3.245 -9.447 -12.465 1.00 94.25 210 GLN A N 1
ATOM 1688 C CA . GLN A 1 210 ? -3.185 -8.394 -11.462 1.00 94.25 210 GLN A CA 1
ATOM 1689 C C . GLN A 1 210 ? -3.154 -9.005 -10.062 1.00 94.25 210 GLN A C 1
ATOM 1691 O O . GLN A 1 210 ? -3.750 -10.058 -9.803 1.00 94.25 210 GLN A O 1
ATOM 1696 N N . VAL A 1 211 ? -2.504 -8.312 -9.126 1.00 90.81 211 VAL A N 1
ATOM 1697 C CA . VAL A 1 211 ? -2.671 -8.566 -7.698 1.00 90.81 211 VAL A CA 1
ATOM 1698 C C . VAL A 1 211 ? -4.122 -8.247 -7.384 1.00 90.81 211 VAL A C 1
ATOM 1700 O O . VAL A 1 211 ? -4.491 -7.099 -7.131 1.00 90.81 211 VAL A O 1
ATOM 1703 N N . LYS A 1 212 ? -4.968 -9.282 -7.408 1.00 80.69 212 LYS A N 1
ATOM 1704 C CA . LYS A 1 212 ? -6.309 -9.194 -6.844 1.00 80.69 212 LYS A CA 1
ATOM 1705 C C . LYS A 1 212 ? -6.113 -8.643 -5.444 1.00 80.69 212 LYS A C 1
ATOM 1707 O O . LYS A 1 212 ? -5.369 -9.236 -4.660 1.00 80.69 212 LYS A O 1
ATOM 1712 N N . ALA A 1 213 ? -6.749 -7.516 -5.136 1.00 69.44 213 ALA A N 1
ATOM 1713 C CA . ALA A 1 213 ? -6.879 -7.089 -3.758 1.00 69.44 213 ALA A CA 1
ATOM 1714 C C . ALA A 1 213 ? -7.601 -8.234 -3.045 1.00 69.44 213 ALA A C 1
ATOM 1716 O O . ALA A 1 213 ? -8.822 -8.362 -3.138 1.00 69.44 213 ALA A O 1
ATOM 1717 N N . ARG A 1 214 ? -6.832 -9.143 -2.433 1.00 61.94 214 ARG A N 1
ATOM 1718 C CA . ARG A 1 214 ? -7.339 -10.260 -1.644 1.00 61.94 214 ARG A CA 1
ATOM 1719 C C . ARG A 1 214 ? -7.937 -9.642 -0.401 1.00 61.94 214 ARG A C 1
ATOM 1721 O O . ARG A 1 214 ? -7.357 -9.638 0.677 1.00 61.94 214 ARG A O 1
ATOM 1728 N N . ASN A 1 215 ? -9.131 -9.102 -0.554 1.00 70.88 215 ASN A N 1
ATOM 1729 C CA . ASN A 1 215 ? -9.976 -8.821 0.571 1.00 70.88 215 ASN A CA 1
ATOM 1730 C C . ASN A 1 215 ? -10.716 -10.118 0.905 1.00 70.88 215 ASN A C 1
ATOM 1732 O O . ASN A 1 215 ? -11.942 -10.172 0.868 1.00 70.88 215 ASN A O 1
ATOM 1736 N N . GLU A 1 216 ? -9.958 -11.160 1.263 1.00 80.06 216 GLU A N 1
ATOM 1737 C CA . GLU A 1 216 ? -10.496 -12.390 1.868 1.00 80.06 216 GLU A CA 1
ATOM 1738 C C . GLU A 1 216 ? -11.326 -12.066 3.128 1.00 80.06 216 GLU A C 1
ATOM 1740 O O . GLU A 1 216 ? -12.143 -12.856 3.577 1.00 80.06 216 GLU A O 1
ATOM 1745 N N . PHE A 1 217 ? -11.166 -10.848 3.651 1.00 87.31 217 PHE A N 1
ATOM 1746 C CA . PHE A 1 217 ? -11.822 -10.310 4.833 1.00 87.31 217 PHE A CA 1
ATOM 1747 C C . PHE A 1 217 ? -12.917 -9.270 4.513 1.00 87.31 217 PHE A C 1
ATOM 1749 O O . PHE A 1 217 ? -13.339 -8.516 5.393 1.00 87.31 217 PHE A O 1
ATOM 1756 N N . ASN A 1 218 ? -13.384 -9.187 3.258 1.00 88.44 218 ASN A N 1
ATOM 1757 C CA . ASN A 1 218 ? -14.406 -8.216 2.838 1.00 88.44 218 ASN A CA 1
ATOM 1758 C C . ASN A 1 218 ? -15.729 -8.356 3.609 1.00 88.44 218 ASN A C 1
ATOM 1760 O O . ASN A 1 218 ? -16.432 -7.359 3.786 1.00 88.44 218 ASN A O 1
ATOM 1764 N N . HIS A 1 219 ? -16.064 -9.549 4.113 1.00 93.38 219 HIS A N 1
ATOM 1765 C CA . HIS A 1 219 ? -17.283 -9.785 4.898 1.00 93.38 219 HIS A CA 1
ATOM 1766 C C . HIS A 1 219 ? -17.344 -8.939 6.178 1.00 93.38 219 HIS A C 1
ATOM 1768 O O . HIS A 1 219 ? -18.432 -8.618 6.659 1.00 93.38 219 HIS A O 1
ATOM 1774 N N . TYR A 1 220 ? -16.200 -8.492 6.706 1.00 95.88 220 TYR A N 1
ATOM 1775 C CA . TYR A 1 220 ? -16.155 -7.595 7.863 1.00 95.88 220 TYR A CA 1
ATOM 1776 C C . TYR A 1 220 ? -16.554 -6.148 7.543 1.00 95.88 220 TYR A C 1
ATOM 1778 O O . TYR A 1 220 ? -16.939 -5.408 8.456 1.00 95.88 220 TYR A O 1
ATOM 1786 N N . ASN A 1 221 ? -16.501 -5.716 6.277 1.00 93.75 221 ASN A N 1
ATOM 1787 C CA . ASN A 1 221 ? -16.753 -4.319 5.903 1.00 93.75 221 ASN A CA 1
ATOM 1788 C C . ASN A 1 221 ? -18.158 -3.850 6.282 1.00 93.75 221 ASN A C 1
ATOM 1790 O O . ASN A 1 221 ? -18.317 -2.719 6.751 1.00 93.75 221 ASN A O 1
ATOM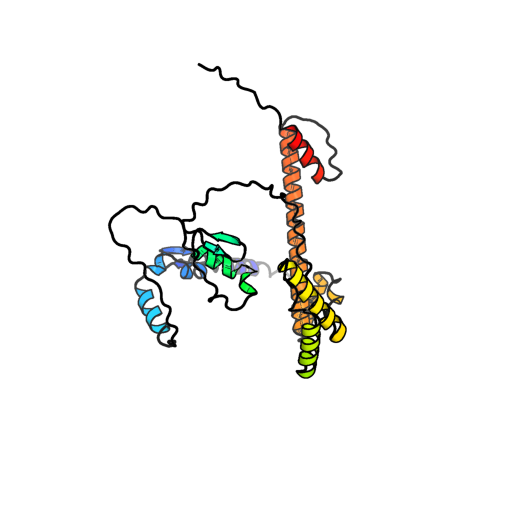 1794 N N . ASN A 1 222 ? -19.148 -4.736 6.205 1.00 94.88 222 ASN A N 1
ATOM 1795 C CA . ASN A 1 222 ? -20.543 -4.417 6.512 1.00 94.88 222 ASN A CA 1
ATOM 1796 C C . ASN A 1 222 ? -20.893 -4.591 8.001 1.00 94.88 222 ASN A C 1
ATOM 1798 O O . ASN A 1 222 ? -21.992 -4.251 8.431 1.00 94.88 222 ASN A O 1
ATOM 1802 N N . MET A 1 223 ? -19.958 -5.055 8.839 1.00 97.25 223 MET A N 1
ATOM 1803 C CA . MET A 1 223 ? -20.230 -5.278 10.261 1.00 97.25 223 MET A CA 1
ATOM 1804 C C . MET A 1 223 ? -20.236 -3.981 11.079 1.00 97.25 223 MET A C 1
ATOM 1806 O O . MET A 1 223 ? -19.432 -3.065 10.868 1.00 97.25 223 MET A O 1
ATOM 1810 N N . SER A 1 224 ? -21.114 -3.917 12.081 1.00 96.62 224 SER A N 1
ATOM 1811 C CA . SER A 1 224 ? -21.145 -2.815 13.046 1.00 96.62 224 SER A CA 1
ATOM 1812 C C . SER A 1 224 ? -19.891 -2.800 13.934 1.00 96.62 224 SER A C 1
ATOM 1814 O O . SER A 1 224 ? -19.186 -3.800 14.084 1.00 96.62 224 SER A O 1
ATOM 1816 N N . LYS A 1 225 ? -19.605 -1.658 14.576 1.00 96.19 225 LYS A N 1
ATOM 1817 C CA . LYS A 1 225 ? -18.433 -1.505 15.463 1.00 96.19 225 LYS A CA 1
ATOM 1818 C C . LYS A 1 225 ? -18.441 -2.502 16.628 1.00 96.19 225 LYS A C 1
ATOM 1820 O O . LYS A 1 225 ? -17.387 -3.013 16.997 1.00 96.19 225 LYS A O 1
ATOM 1825 N N . SER A 1 226 ? -19.611 -2.768 17.212 1.00 96.50 226 SER A N 1
ATOM 1826 C CA . SER A 1 226 ? -19.768 -3.723 18.316 1.00 96.50 226 SER A CA 1
ATOM 1827 C C . SER A 1 226 ? -19.478 -5.153 17.860 1.00 96.50 226 SER A C 1
ATOM 1829 O O . SER A 1 226 ? -18.709 -5.854 18.521 1.00 96.50 226 SER A O 1
ATOM 1831 N N . LYS A 1 227 ? -19.998 -5.548 16.689 1.00 97.88 227 LYS A N 1
ATOM 1832 C CA . LYS A 1 227 ? -19.705 -6.845 16.062 1.00 97.88 227 LYS A CA 1
ATOM 1833 C C . LYS A 1 227 ? -18.212 -6.988 15.757 1.00 97.88 227 LYS A C 1
ATOM 1835 O O . LYS A 1 227 ? -17.612 -7.964 16.191 1.00 97.88 227 LYS A O 1
ATOM 1840 N N . LEU A 1 228 ? -17.576 -5.976 15.158 1.00 97.69 228 LEU A N 1
ATOM 1841 C CA . LEU A 1 228 ? -16.128 -5.978 14.892 1.00 97.69 228 LEU A CA 1
ATOM 1842 C C . LEU A 1 228 ? -15.283 -6.123 16.167 1.00 97.69 228 LEU A C 1
ATOM 1844 O O . LEU A 1 228 ? -14.317 -6.880 16.170 1.00 97.69 228 LEU A O 1
ATOM 1848 N N . LYS A 1 229 ? -15.649 -5.451 17.270 1.00 97.94 229 LYS A N 1
ATOM 1849 C CA . LYS A 1 229 ? -14.972 -5.624 18.571 1.00 97.94 229 LYS A CA 1
ATOM 1850 C C . LYS A 1 229 ? -15.108 -7.054 19.101 1.00 97.94 229 LYS A C 1
ATOM 1852 O O . LYS A 1 229 ? -14.144 -7.593 19.640 1.00 97.94 229 LYS A O 1
ATOM 1857 N N . LYS A 1 230 ? -16.291 -7.667 18.971 1.00 98.19 230 LYS A N 1
ATOM 1858 C CA . LYS A 1 230 ? -16.532 -9.057 19.393 1.00 98.19 230 LYS A CA 1
ATOM 1859 C C . LYS A 1 230 ? -15.730 -10.038 18.533 1.00 98.19 230 LYS A C 1
ATOM 1861 O O . LYS A 1 230 ? -15.015 -10.857 19.099 1.00 98.19 230 LYS A O 1
ATOM 1866 N N . CYS A 1 231 ? -15.766 -9.891 17.208 1.00 97.69 231 CYS A N 1
ATOM 1867 C CA . CYS A 1 231 ? -14.969 -10.696 16.281 1.00 97.69 231 CYS A CA 1
ATOM 1868 C C . CYS A 1 231 ? -13.471 -10.569 16.566 1.00 97.69 231 CYS A C 1
ATOM 1870 O O . CYS A 1 231 ? -12.794 -11.581 16.667 1.00 97.69 231 CYS A O 1
ATOM 1872 N N . LEU A 1 232 ? -12.957 -9.352 16.782 1.00 98.00 232 LEU A N 1
ATOM 1873 C CA . LEU A 1 232 ? -11.541 -9.144 17.088 1.00 98.00 232 LEU A CA 1
ATOM 1874 C C . LEU A 1 232 ? -11.115 -9.815 18.399 1.00 98.00 232 LEU A C 1
ATOM 1876 O O . LEU A 1 232 ? -10.024 -10.371 18.467 1.00 98.00 232 LEU A O 1
ATOM 1880 N N . ARG A 1 233 ? -11.957 -9.761 19.441 1.00 98.00 233 ARG A N 1
ATOM 1881 C CA . ARG A 1 233 ? -11.694 -10.482 20.695 1.00 98.00 233 ARG A CA 1
ATOM 1882 C C . ARG A 1 233 ? -11.666 -11.989 20.465 1.00 98.00 233 ARG A C 1
ATOM 1884 O O . ARG A 1 233 ? -10.726 -12.629 20.912 1.00 98.00 233 ARG A O 1
ATOM 1891 N N . ASN A 1 234 ? -12.641 -12.521 19.727 1.00 98.06 234 ASN A N 1
ATOM 1892 C CA . ASN A 1 234 ? -12.699 -13.949 19.431 1.00 98.06 234 ASN A CA 1
ATOM 1893 C C . ASN A 1 234 ? -11.482 -14.419 18.619 1.00 98.06 234 ASN A C 1
ATOM 1895 O O . ASN A 1 234 ? -10.821 -15.371 19.007 1.00 98.06 234 ASN A O 1
ATOM 1899 N N . LEU A 1 235 ? -11.112 -13.683 17.565 1.00 97.75 235 LEU A N 1
ATOM 1900 C CA . LEU A 1 235 ? -9.933 -13.982 16.747 1.00 97.75 235 LEU A CA 1
ATOM 1901 C C . LEU A 1 235 ? -8.640 -13.999 17.572 1.00 97.75 235 LEU A C 1
ATOM 1903 O O . LEU A 1 235 ? -7.777 -14.831 17.329 1.00 97.75 235 LEU A O 1
ATOM 1907 N N . LYS A 1 236 ? -8.496 -13.101 18.555 1.00 97.25 236 LYS A N 1
ATOM 1908 C CA . LYS A 1 236 ? -7.328 -13.093 19.448 1.00 97.25 236 LYS A CA 1
ATOM 1909 C C . LYS A 1 236 ? -7.314 -14.270 20.420 1.00 97.25 236 LYS A C 1
ATOM 1911 O O . LYS A 1 236 ? -6.245 -14.788 20.695 1.00 97.25 236 LYS A O 1
ATOM 1916 N N . LEU A 1 237 ? -8.475 -14.666 20.939 1.00 98.06 237 LEU A N 1
ATOM 1917 C CA . LEU A 1 237 ? -8.588 -15.798 21.863 1.00 98.06 237 LEU A CA 1
ATOM 1918 C C . LEU A 1 237 ? -8.333 -17.134 21.160 1.00 98.06 2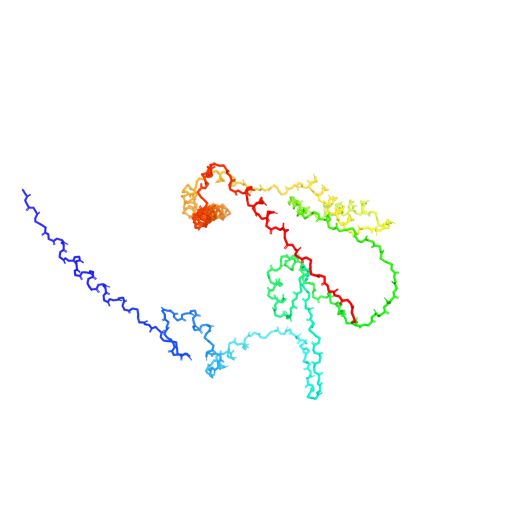37 LEU A C 1
ATOM 1920 O O . LEU A 1 237 ? -7.689 -18.008 21.719 1.00 98.06 237 LEU A O 1
ATOM 1924 N N . GLN A 1 238 ? -8.813 -17.272 19.926 1.00 97.75 238 GLN A N 1
ATOM 1925 C CA . GLN A 1 238 ? -8.668 -18.491 19.130 1.00 97.75 238 GLN A CA 1
ATOM 1926 C C . GLN A 1 238 ? -7.324 -18.581 18.387 1.00 97.75 238 GLN A C 1
ATOM 1928 O O . GLN A 1 238 ? -7.148 -19.495 17.589 1.00 97.75 238 GLN A O 1
ATOM 1933 N N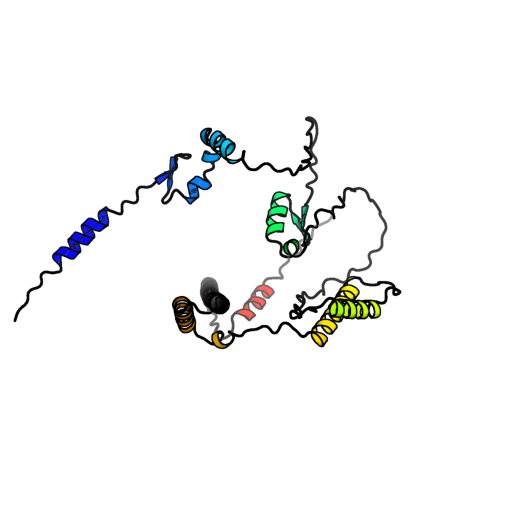 . ASN A 1 239 ? -6.397 -17.631 18.590 1.00 96.06 239 ASN A N 1
ATOM 1934 C CA . ASN A 1 239 ? -5.173 -17.504 17.788 1.00 96.06 239 ASN A CA 1
ATOM 1935 C C . ASN A 1 239 ? -5.445 -17.562 16.269 1.00 96.06 239 ASN A C 1
ATOM 1937 O O . ASN A 1 239 ? -4.756 -18.241 15.510 1.00 96.06 239 ASN A O 1
ATOM 1941 N N . GLY A 1 240 ? -6.470 -16.830 15.820 1.00 94.12 240 GLY A N 1
ATOM 1942 C CA . GLY A 1 240 ? -6.822 -16.713 14.408 1.00 94.12 240 GLY A CA 1
ATOM 1943 C C . GLY A 1 240 ? -5.683 -16.132 13.561 1.00 94.12 240 GLY A C 1
ATOM 1944 O O . GLY A 1 240 ? -4.710 -15.574 14.073 1.00 94.12 240 GLY A O 1
ATOM 1945 N N . LYS A 1 241 ? -5.816 -16.226 12.232 1.00 96.12 241 LYS A N 1
ATOM 1946 C CA . LYS A 1 241 ? -4.787 -15.772 11.282 1.00 96.12 241 LYS A CA 1
ATOM 1947 C C . LYS A 1 241 ? -4.371 -14.324 11.575 1.00 96.12 241 LYS A C 1
ATOM 1949 O O . LYS A 1 241 ? -5.205 -13.416 11.617 1.00 96.12 241 LYS A O 1
ATOM 1954 N N . LEU A 1 242 ? -3.064 -14.087 11.716 1.00 94.88 242 LEU A N 1
ATOM 1955 C CA . LEU A 1 242 ? -2.513 -12.773 12.075 1.00 94.88 242 LEU A CA 1
ATOM 1956 C C . LEU A 1 242 ? -2.970 -11.657 11.118 1.00 94.88 242 LEU A C 1
ATOM 1958 O O . LEU A 1 242 ? -3.264 -10.539 11.549 1.00 94.88 242 LEU A O 1
ATOM 1962 N N . GLU A 1 243 ? -3.070 -11.962 9.824 1.00 92.44 243 GLU A N 1
ATOM 1963 C CA . GLU A 1 243 ? -3.507 -11.000 8.810 1.00 92.44 243 GLU A CA 1
ATOM 1964 C C . GLU A 1 243 ? -4.975 -10.586 8.966 1.00 92.44 243 GLU A C 1
ATOM 1966 O O . GLU A 1 243 ? -5.299 -9.403 8.829 1.00 92.44 243 GLU A O 1
ATOM 1971 N N . GLU A 1 244 ? -5.847 -11.507 9.376 1.00 95.31 244 GLU A N 1
ATOM 1972 C CA . GLU A 1 244 ? -7.254 -11.224 9.662 1.00 95.31 244 GLU A CA 1
ATOM 1973 C C . GLU A 1 244 ? -7.395 -10.319 10.894 1.00 95.31 244 GLU A C 1
ATOM 1975 O O . GLU A 1 244 ? -8.089 -9.299 10.863 1.00 95.31 244 GLU A O 1
ATOM 1980 N N . ILE A 1 245 ? -6.637 -10.608 11.959 1.00 97.12 245 ILE A N 1
ATOM 1981 C CA . ILE A 1 245 ? -6.581 -9.772 13.169 1.00 97.12 245 ILE A CA 1
ATOM 1982 C C . ILE A 1 245 ? -6.113 -8.353 12.821 1.00 97.12 245 ILE A C 1
ATOM 1984 O O . ILE A 1 245 ? -6.718 -7.365 13.266 1.00 97.12 245 ILE A O 1
ATOM 1988 N N . LYS A 1 246 ? -5.051 -8.222 12.012 1.00 95.81 246 LYS A N 1
ATOM 1989 C CA . LYS A 1 246 ? -4.540 -6.924 11.541 1.00 95.81 246 LYS A CA 1
ATOM 1990 C C . LYS A 1 246 ? -5.579 -6.189 10.696 1.00 95.81 246 LYS A C 1
ATOM 1992 O O . LYS A 1 246 ? -5.711 -4.969 10.848 1.00 95.81 246 LYS A O 1
ATOM 1997 N N . TYR A 1 247 ? -6.295 -6.893 9.820 1.00 95.31 247 TYR A N 1
ATOM 1998 C CA . TYR A 1 247 ? -7.337 -6.324 8.969 1.00 95.31 247 TYR A CA 1
ATOM 1999 C C . TYR A 1 247 ? -8.506 -5.786 9.801 1.00 95.31 247 TYR A C 1
ATOM 2001 O O . TYR A 1 247 ? -8.790 -4.586 9.755 1.00 95.31 247 TYR A O 1
ATOM 2009 N N . VAL A 1 248 ? -9.113 -6.625 10.647 1.00 97.19 248 VAL A N 1
ATOM 2010 C CA . VAL A 1 248 ? -10.245 -6.249 11.512 1.00 97.19 248 VAL A CA 1
ATOM 2011 C C . VAL A 1 248 ? -9.858 -5.104 12.451 1.00 97.19 248 VAL A C 1
ATOM 2013 O O . VAL A 1 248 ? -10.623 -4.154 12.628 1.00 97.19 248 VAL A O 1
ATOM 2016 N N . SER A 1 249 ? -8.639 -5.123 12.999 1.00 97.44 249 SER A N 1
ATOM 2017 C CA . SER A 1 249 ? -8.121 -4.034 13.838 1.00 97.44 249 SER A CA 1
ATOM 2018 C C . SER A 1 249 ? -8.004 -2.709 13.079 1.00 97.44 249 SER A C 1
ATOM 2020 O O . SER A 1 249 ? -8.397 -1.659 13.597 1.00 97.44 249 SER A O 1
ATOM 2022 N N . ARG A 1 250 ? -7.461 -2.730 11.851 1.00 96.44 250 ARG A N 1
ATOM 2023 C CA . ARG A 1 250 ? -7.361 -1.541 10.986 1.00 96.44 250 ARG A CA 1
ATOM 2024 C C . ARG A 1 250 ? -8.748 -1.008 10.631 1.00 96.44 250 ARG A C 1
ATOM 2026 O O . ARG A 1 250 ? -8.988 0.191 10.787 1.00 96.44 250 ARG A O 1
ATOM 2033 N N . LEU A 1 251 ? -9.665 -1.890 10.240 1.00 95.94 251 LEU A N 1
ATOM 2034 C CA . LEU A 1 251 ? -11.042 -1.543 9.900 1.00 95.94 251 LEU A CA 1
ATOM 2035 C C . LEU A 1 251 ? -11.788 -0.924 11.091 1.00 95.94 251 LEU A C 1
ATOM 2037 O O . LEU A 1 251 ? -12.431 0.117 10.947 1.00 95.94 251 LEU A O 1
ATOM 2041 N N . LEU A 1 252 ? -11.647 -1.500 12.288 1.00 97.31 252 LEU A N 1
ATOM 2042 C CA . LEU A 1 252 ? -12.246 -0.969 13.511 1.00 97.31 252 LEU A CA 1
ATOM 2043 C C . LEU A 1 252 ? -11.731 0.443 13.817 1.00 97.31 252 LEU A C 1
ATOM 2045 O O . LEU A 1 252 ? -12.532 1.343 14.074 1.00 97.31 252 LEU A O 1
ATOM 2049 N N . ARG A 1 253 ? -10.412 0.670 13.733 1.00 96.56 253 ARG A N 1
ATOM 2050 C CA . ARG A 1 253 ? -9.823 2.008 13.910 1.00 96.56 253 ARG A CA 1
ATOM 2051 C C . ARG A 1 253 ? -10.349 3.001 12.875 1.00 96.56 253 ARG A C 1
ATOM 2053 O O . ARG A 1 253 ? -10.679 4.123 13.248 1.00 96.56 253 ARG A O 1
ATOM 2060 N N . LYS A 1 254 ? -10.475 2.596 11.606 1.00 95.19 254 LYS A N 1
ATOM 2061 C CA . LYS A 1 254 ? -11.045 3.435 10.537 1.00 95.19 254 LYS A CA 1
ATOM 2062 C C . LYS A 1 254 ? -12.487 3.840 10.862 1.00 95.19 254 LYS A C 1
ATOM 2064 O O . LYS A 1 254 ? -12.812 5.026 10.835 1.00 95.19 254 LYS A O 1
ATOM 2069 N N . LYS A 1 255 ? -13.334 2.886 11.268 1.00 94.81 255 LYS A N 1
ATOM 2070 C CA . LYS A 1 255 ? -14.731 3.163 11.650 1.00 94.81 255 LYS A CA 1
ATOM 2071 C C . LYS A 1 255 ? -14.850 4.020 12.912 1.00 94.81 255 LYS A C 1
ATOM 2073 O O . LYS A 1 255 ? -15.770 4.830 13.006 1.00 94.81 255 LYS A O 1
ATOM 2078 N N . LEU A 1 256 ? -13.947 3.867 13.880 1.00 92.19 256 LEU A N 1
ATOM 2079 C CA . LEU A 1 256 ? -13.923 4.714 15.076 1.00 92.19 256 LEU A CA 1
ATOM 2080 C C . LEU A 1 256 ? -13.552 6.162 14.729 1.00 92.19 256 LEU A C 1
ATOM 2082 O O . LEU A 1 256 ? -14.284 7.066 15.122 1.00 92.19 256 LEU A O 1
ATOM 2086 N N . ARG A 1 257 ? -12.512 6.381 13.911 1.00 90.81 257 ARG A N 1
ATOM 2087 C CA . ARG A 1 257 ? -12.116 7.728 13.458 1.00 90.81 257 ARG A CA 1
ATOM 2088 C C . ARG A 1 257 ? -13.209 8.425 12.646 1.00 90.81 257 ARG A C 1
ATOM 2090 O O . ARG A 1 257 ? -13.485 9.588 12.896 1.00 90.81 257 ARG A O 1
ATOM 2097 N N . SER A 1 258 ? -13.899 7.700 11.758 1.00 81.31 258 SER A N 1
ATOM 2098 C CA . SER A 1 258 ? -14.992 8.266 10.938 1.00 81.31 258 SER A CA 1
ATOM 2099 C C . SER A 1 258 ? -16.171 8.830 11.743 1.00 81.31 258 SER A C 1
ATOM 2101 O O . SER A 1 258 ? -17.006 9.547 11.205 1.00 81.31 258 SER A O 1
ATOM 2103 N N . HIS A 1 259 ? -16.290 8.453 13.015 1.00 74.62 259 HIS A N 1
ATOM 2104 C CA . HIS A 1 259 ? -17.335 8.961 13.898 1.00 74.62 259 HIS A CA 1
ATOM 2105 C C . HIS A 1 259 ? -16.863 10.155 14.711 1.00 74.62 259 HIS A C 1
ATOM 2107 O O . HIS A 1 259 ? -17.646 11.059 14.952 1.00 74.62 259 HIS A O 1
ATOM 2113 N N . VAL A 1 260 ? -15.590 10.169 15.110 1.00 78.12 260 VAL A N 1
ATOM 2114 C CA . VAL A 1 260 ? -14.994 11.352 15.739 1.00 78.12 260 VAL A CA 1
ATOM 2115 C C . VAL A 1 260 ? -15.029 12.523 14.757 1.00 78.12 260 VAL A C 1
ATOM 2117 O O . VAL A 1 260 ? -15.460 13.602 15.131 1.00 78.12 260 VAL A O 1
ATOM 2120 N N . GLN A 1 261 ? -14.689 12.278 13.487 1.00 73.44 261 GLN A N 1
ATOM 2121 C CA . GLN A 1 261 ? -14.732 13.308 12.449 1.00 73.44 261 GLN A CA 1
ATOM 2122 C C . GLN A 1 261 ? -16.149 13.853 12.214 1.00 73.44 261 GLN A C 1
ATOM 2124 O O . GLN A 1 261 ? -16.338 15.061 12.185 1.00 73.44 261 GLN A O 1
ATOM 2129 N N . ARG A 1 262 ? -17.155 12.970 12.113 1.00 72.75 262 ARG A N 1
ATOM 2130 C CA . ARG A 1 262 ? -18.554 13.390 11.932 1.00 72.75 262 ARG A CA 1
ATOM 2131 C C . ARG A 1 262 ? -19.100 14.168 13.123 1.00 72.75 262 ARG A C 1
ATOM 2133 O O . ARG A 1 262 ? -19.773 15.164 12.911 1.00 72.75 262 ARG A O 1
ATOM 2140 N N . ASN A 1 263 ? -18.787 13.746 14.348 1.00 75.75 263 ASN A N 1
ATOM 2141 C CA . ASN A 1 263 ? -19.190 14.497 15.537 1.00 75.75 263 ASN A CA 1
ATOM 2142 C C . ASN A 1 263 ? -18.545 15.882 15.563 1.00 75.75 263 ASN A C 1
ATOM 2144 O O . ASN A 1 263 ? -19.232 16.846 15.861 1.00 75.75 263 ASN A O 1
ATOM 2148 N N . TYR A 1 264 ? -17.261 15.984 15.211 1.00 75.31 264 TYR A N 1
ATOM 2149 C CA . TYR A 1 264 ? -16.573 17.270 15.170 1.00 75.31 264 TYR A CA 1
ATOM 2150 C C . TYR A 1 264 ? -17.177 18.208 14.120 1.00 75.31 264 TYR A C 1
ATOM 2152 O O . TYR A 1 264 ? -17.428 19.365 14.420 1.00 75.31 264 TYR A O 1
ATOM 2160 N N . GLU A 1 265 ? -17.470 17.716 12.914 1.00 74.50 265 GLU A N 1
ATOM 2161 C CA . GLU A 1 265 ? -18.124 18.511 11.864 1.00 74.50 265 GLU A CA 1
ATOM 2162 C C . GLU A 1 265 ? -19.554 18.926 12.246 1.00 74.50 265 GLU A C 1
ATOM 2164 O O . GLU A 1 265 ? -19.970 20.046 11.954 1.00 74.50 265 GLU A O 1
ATOM 2169 N N . GLU A 1 266 ? -20.302 18.058 12.933 1.00 80.56 266 GLU A N 1
ATOM 2170 C CA . GLU A 1 266 ? -21.653 18.369 13.404 1.00 80.56 266 GLU A CA 1
ATOM 2171 C C . GLU A 1 266 ? -21.646 19.380 14.564 1.00 80.56 266 GLU A C 1
ATOM 2173 O O . GLU A 1 266 ? -22.476 20.289 14.589 1.00 80.56 266 GLU A O 1
ATOM 2178 N N . GLU A 1 267 ? -20.696 19.264 15.496 1.00 81.06 267 GLU A N 1
ATOM 2179 C CA . GLU A 1 267 ? -20.467 20.248 16.562 1.00 81.06 267 GLU A CA 1
ATOM 2180 C C . GLU A 1 267 ? -20.036 21.596 15.978 1.00 81.06 267 GLU A C 1
ATOM 2182 O O . GLU A 1 267 ? -20.666 22.610 16.274 1.00 81.06 267 GLU A O 1
ATOM 2187 N N . LEU A 1 268 ? -19.070 21.614 15.051 1.00 81.94 268 LEU A N 1
ATOM 2188 C CA . LEU A 1 268 ? -18.647 22.846 14.379 1.00 81.94 268 LEU A CA 1
ATOM 2189 C C . LEU A 1 268 ? -19.799 23.504 13.614 1.00 81.94 268 LEU A C 1
ATOM 2191 O O . LEU A 1 268 ? -19.936 24.725 13.626 1.00 81.94 268 LEU A O 1
ATOM 2195 N N . SER A 1 269 ? -20.638 22.705 12.947 1.00 83.56 269 SER A N 1
ATOM 2196 C CA . SER A 1 269 ? -21.802 23.204 12.213 1.00 83.56 269 SER A CA 1
ATOM 2197 C C . SER A 1 269 ? -22.845 23.820 13.150 1.00 83.56 269 SER A C 1
ATOM 2199 O O . SER A 1 269 ? -23.400 24.877 12.836 1.00 83.56 269 SER A O 1
ATOM 2201 N N . LYS A 1 270 ? -23.084 23.210 14.319 1.00 82.00 270 LYS A N 1
ATOM 2202 C CA . LYS A 1 270 ? -23.983 23.753 15.350 1.00 82.00 270 LYS A CA 1
ATOM 2203 C C . LYS A 1 270 ? -23.437 25.048 15.940 1.00 82.00 270 LYS A C 1
ATOM 2205 O O . LYS A 1 270 ? -24.177 26.029 16.015 1.00 82.00 270 LYS A O 1
ATOM 2210 N N . ASP A 1 271 ? -22.157 25.080 16.293 1.00 85.94 271 ASP A N 1
ATOM 2211 C CA . ASP A 1 271 ? -21.514 26.257 16.879 1.00 85.94 271 ASP A CA 1
ATOM 2212 C C . ASP A 1 271 ? -21.462 27.422 15.892 1.00 85.94 271 ASP A C 1
ATOM 2214 O O . ASP A 1 271 ? -21.825 28.548 16.23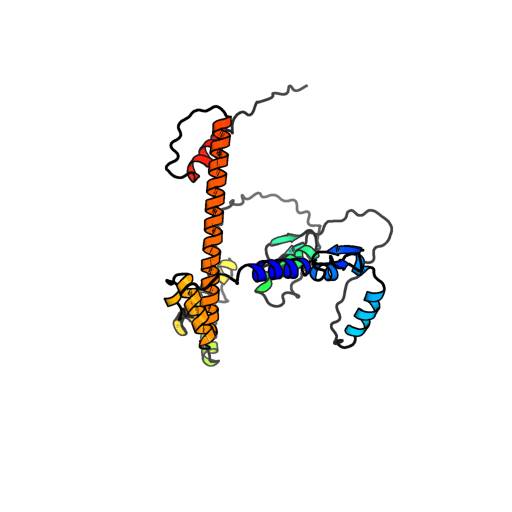8 1.00 85.94 271 ASP A O 1
ATOM 2218 N N . PHE A 1 272 ? -21.122 27.149 14.632 1.00 85.38 272 PHE A N 1
ATOM 2219 C CA . PHE A 1 272 ? -21.159 28.151 13.573 1.00 85.38 272 PHE A CA 1
ATOM 2220 C C . PHE A 1 272 ? -22.586 28.659 13.318 1.00 85.38 272 PHE A C 1
ATOM 2222 O O . PHE A 1 272 ? -22.815 29.866 13.247 1.00 85.38 272 PHE A O 1
ATOM 2229 N N . GLY A 1 273 ? -23.577 27.762 13.252 1.00 83.38 273 GLY A N 1
ATOM 2230 C CA . GLY A 1 273 ? -24.984 28.142 13.108 1.00 83.38 273 GLY A CA 1
ATOM 2231 C C . GLY A 1 273 ? -25.484 29.013 14.267 1.00 83.38 273 GLY A C 1
ATOM 2232 O O . GLY A 1 273 ? -26.210 29.986 14.050 1.00 83.38 273 GLY A O 1
ATOM 2233 N N . ASN A 1 274 ? -25.060 28.712 15.495 1.00 85.31 274 ASN A N 1
ATOM 2234 C CA . ASN A 1 274 ? -25.368 29.512 16.679 1.00 85.31 274 ASN A CA 1
ATOM 2235 C C . ASN A 1 274 ? -24.671 30.878 16.646 1.00 85.31 274 ASN A C 1
ATOM 2237 O O . ASN A 1 274 ? -25.299 31.887 16.972 1.00 85.31 274 ASN A O 1
ATOM 2241 N N . PHE A 1 275 ? -23.412 30.931 16.207 1.00 87.31 275 PHE A N 1
ATOM 2242 C CA . PHE A 1 275 ? -22.671 32.177 16.024 1.00 87.31 275 PHE A CA 1
ATOM 2243 C C . PHE A 1 275 ? -23.354 33.101 15.007 1.00 87.31 275 PHE A C 1
ATOM 2245 O O . PHE A 1 275 ? -23.588 34.272 15.307 1.00 87.31 275 PHE A O 1
ATOM 2252 N N . VAL A 1 276 ? -23.752 32.579 13.842 1.00 84.12 276 VAL A N 1
ATOM 2253 C CA . VAL A 1 276 ? -24.468 33.354 12.814 1.00 84.12 276 VAL A CA 1
ATOM 2254 C C . VAL A 1 276 ? -25.805 33.872 13.349 1.00 84.12 276 VAL A C 1
ATOM 2256 O O . VAL A 1 276 ? -26.095 35.061 13.227 1.00 84.12 276 VAL A O 1
ATOM 2259 N N . LYS A 1 277 ? -26.596 33.021 14.019 1.00 82.62 277 LYS A N 1
ATOM 2260 C CA . LYS A 1 277 ? -27.862 33.437 14.652 1.00 82.62 277 LYS A CA 1
ATOM 2261 C C . LYS A 1 277 ? -27.655 34.549 15.683 1.00 82.62 277 LYS A C 1
ATOM 2263 O O . LYS A 1 277 ? -28.439 35.496 15.723 1.00 82.62 277 LYS A O 1
ATOM 2268 N N . LYS A 1 278 ? -26.608 34.450 16.510 1.00 87.38 278 LYS A N 1
ATOM 2269 C CA . LYS A 1 278 ? -26.275 35.461 17.524 1.00 87.38 278 LYS A CA 1
ATOM 2270 C C . LYS A 1 278 ? -25.865 36.788 16.879 1.00 87.38 278 LYS A C 1
ATOM 2272 O O . LYS A 1 278 ? -26.357 37.833 17.293 1.00 87.38 278 LYS A O 1
ATOM 2277 N N . SER A 1 279 ? -25.034 36.740 15.841 1.00 82.50 279 SER A N 1
ATOM 2278 C CA . SER A 1 279 ? -24.595 37.927 15.098 1.00 82.50 279 SER A CA 1
ATOM 2279 C C . SER A 1 279 ? -25.757 38.639 14.397 1.00 82.50 279 SER A C 1
ATOM 2281 O O . SER A 1 279 ? -25.869 39.857 14.505 1.00 82.50 279 SER A O 1
ATOM 2283 N N . LEU A 1 280 ? -26.676 37.896 13.768 1.00 79.25 280 LEU A N 1
ATOM 2284 C CA . LEU A 1 280 ? -27.872 38.470 13.135 1.00 79.25 280 LEU A CA 1
ATOM 2285 C C . LEU A 1 280 ? -28.831 39.100 14.157 1.00 79.25 280 LEU A C 1
ATOM 2287 O O . LEU A 1 280 ? -29.359 40.183 13.918 1.00 79.25 280 LEU A O 1
ATOM 2291 N N . LYS A 1 281 ? -29.015 38.468 15.326 1.00 79.31 281 LYS A N 1
ATOM 2292 C CA . LYS A 1 281 ? -29.853 39.015 16.406 1.00 79.31 281 LYS A CA 1
ATOM 2293 C C . LYS A 1 281 ? -29.316 40.350 16.934 1.00 79.31 281 LYS A C 1
ATOM 2295 O O . LYS A 1 281 ? -30.105 41.241 17.237 1.00 79.31 281 LYS A O 1
ATOM 2300 N N . ASN A 1 282 ? -27.993 40.495 17.020 1.00 79.69 282 ASN A N 1
ATOM 2301 C CA . ASN A 1 282 ? -27.348 41.715 17.510 1.00 79.69 282 ASN A CA 1
ATOM 2302 C C . ASN A 1 282 ? -27.408 42.881 16.511 1.00 79.69 282 ASN A C 1
ATOM 2304 O O . ASN A 1 282 ? -27.329 44.029 16.930 1.00 79.69 282 ASN A O 1
ATOM 2308 N N . GLN A 1 283 ? -27.582 42.613 15.215 1.00 78.69 283 GLN A N 1
ATOM 2309 C CA . GLN A 1 283 ? -27.704 43.655 14.186 1.00 78.69 283 GLN A CA 1
ATOM 2310 C C . GLN A 1 283 ? -29.129 44.222 14.050 1.00 78.69 283 GLN A C 1
ATOM 2312 O O . GLN A 1 283 ? -29.405 44.971 13.122 1.00 78.69 283 GLN A O 1
ATOM 2317 N N . GLY A 1 284 ? -30.064 43.868 14.941 1.00 69.50 284 GLY A N 1
ATOM 2318 C CA . GLY A 1 284 ? -31.417 44.444 14.959 1.00 69.50 284 GLY A CA 1
ATOM 2319 C C . GLY A 1 284 ? -32.320 44.030 13.789 1.00 69.50 284 GLY A C 1
ATOM 2320 O O . GLY A 1 284 ? -33.503 44.371 13.772 1.00 69.50 284 GLY A O 1
ATOM 2321 N N . HIS A 1 285 ? -31.820 43.239 12.838 1.00 57.34 285 HIS A N 1
ATOM 2322 C CA . HIS A 1 285 ? -32.609 42.735 11.722 1.00 57.34 285 HIS A CA 1
ATOM 2323 C C . HIS A 1 285 ? -33.520 41.588 12.187 1.00 57.34 285 HIS A C 1
ATOM 2325 O O . HIS A 1 285 ? -33.141 40.418 12.211 1.00 57.34 285 HIS A O 1
ATOM 2331 N N . ARG A 1 286 ? -34.768 41.919 12.546 1.00 53.28 286 ARG A N 1
ATOM 2332 C CA . ARG A 1 286 ? -35.875 40.954 12.681 1.00 53.28 286 ARG A CA 1
ATOM 2333 C C . ARG A 1 286 ? -36.336 40.470 11.299 1.00 53.28 286 ARG A C 1
ATOM 2335 O O . ARG A 1 286 ? -37.483 40.668 10.915 1.00 53.28 286 ARG A O 1
ATOM 2342 N N . THR A 1 287 ? -35.470 39.823 10.533 1.00 56.81 287 THR A N 1
ATOM 2343 C CA . THR A 1 287 ? -35.894 39.097 9.330 1.00 56.81 287 THR A CA 1
ATOM 2344 C C . THR A 1 287 ? -36.093 37.627 9.686 1.00 56.81 287 THR A C 1
ATOM 2346 O O . THR A 1 287 ? -35.182 36.937 10.145 1.00 56.81 287 THR A O 1
ATOM 2349 N N . LYS A 1 288 ? -37.333 37.142 9.535 1.00 53.78 288 LYS A N 1
ATOM 2350 C CA . LYS A 1 288 ? -37.705 35.732 9.724 1.00 53.78 288 LYS A CA 1
ATOM 2351 C C . LYS A 1 288 ? -37.083 34.891 8.600 1.00 53.78 288 LYS A C 1
ATOM 2353 O O . LYS A 1 288 ? -37.751 34.582 7.621 1.00 53.78 288 LYS A O 1
ATOM 2358 N N . PHE A 1 289 ? -35.810 34.525 8.721 1.00 55.31 289 PHE A N 1
ATOM 2359 C CA . PHE A 1 289 ? -35.184 33.570 7.806 1.00 55.31 289 PHE A CA 1
ATOM 2360 C C . PHE A 1 289 ? -35.506 32.135 8.238 1.00 55.31 289 PHE A C 1
ATOM 2362 O O . PHE A 1 289 ? -35.021 31.647 9.260 1.00 55.31 289 PHE A O 1
ATOM 2369 N N . ASN A 1 290 ? -36.334 31.452 7.445 1.00 51.12 290 ASN A N 1
ATOM 2370 C CA . ASN A 1 290 ? -36.605 30.023 7.587 1.00 51.12 290 ASN A CA 1
ATOM 2371 C C . ASN A 1 290 ? -35.402 29.227 7.044 1.00 51.12 290 ASN A C 1
ATOM 2373 O O . ASN A 1 290 ? -35.314 28.917 5.861 1.00 51.12 290 ASN A O 1
ATOM 2377 N N . LEU A 1 291 ? -34.438 28.927 7.916 1.00 54.12 291 LEU A N 1
ATOM 2378 C CA . LEU A 1 291 ? -33.207 28.180 7.613 1.00 54.12 291 LEU A CA 1
ATOM 2379 C C . LEU A 1 291 ? -33.432 26.655 7.590 1.00 54.12 291 LEU A C 1
ATOM 2381 O O . LEU A 1 291 ? -32.682 25.903 8.211 1.00 54.12 291 LEU A O 1
ATOM 2385 N N . THR A 1 292 ? -34.471 26.170 6.908 1.00 50.19 292 THR A N 1
ATOM 2386 C CA . THR A 1 292 ? -34.742 24.723 6.837 1.00 50.19 292 THR A CA 1
ATOM 2387 C C . THR A 1 292 ? -34.025 24.010 5.692 1.00 50.19 292 THR A C 1
ATOM 2389 O O . THR A 1 292 ? -34.014 22.786 5.691 1.00 50.19 292 THR A O 1
ATOM 2392 N N . ASN A 1 293 ? -33.338 24.712 4.778 1.00 47.56 293 ASN A N 1
ATOM 2393 C CA . ASN A 1 293 ? -32.584 24.062 3.700 1.00 47.56 293 ASN A CA 1
ATOM 2394 C C . ASN A 1 293 ? -31.186 24.673 3.470 1.00 47.56 293 ASN A C 1
ATOM 2396 O O . ASN A 1 293 ? -31.045 25.815 3.058 1.00 47.56 293 ASN A O 1
ATOM 2400 N N . ARG A 1 294 ? -30.163 23.845 3.737 1.00 47.84 294 ARG A N 1
ATOM 2401 C CA . ARG A 1 294 ? -28.727 23.937 3.380 1.00 47.84 294 ARG A CA 1
ATOM 2402 C C . ARG A 1 294 ? -27.996 25.290 3.589 1.00 47.84 294 ARG A C 1
ATOM 2404 O O . ARG A 1 294 ? -27.978 26.128 2.694 1.00 47.84 294 ARG A O 1
ATOM 2411 N N . PRO A 1 295 ? -27.209 25.436 4.676 1.00 46.91 295 PRO A N 1
ATOM 2412 C CA . PRO A 1 295 ? -26.456 26.663 4.981 1.00 46.91 295 PRO A CA 1
ATOM 2413 C C . PRO A 1 295 ? -25.243 26.954 4.070 1.00 46.91 295 PRO A C 1
ATOM 2415 O O . PRO A 1 295 ? -24.686 28.044 4.145 1.00 46.91 295 PRO A O 1
ATOM 2418 N N . ALA A 1 296 ? -24.817 26.023 3.210 1.00 49.25 296 ALA A N 1
ATOM 2419 C CA . ALA A 1 296 ? -23.569 26.168 2.450 1.00 49.25 296 ALA A CA 1
ATOM 2420 C C . ALA A 1 296 ? -23.642 27.154 1.263 1.00 49.25 296 ALA A C 1
ATOM 2422 O O . ALA A 1 296 ? -22.610 27.675 0.859 1.00 49.25 296 ALA A O 1
ATOM 2423 N N . MET A 1 297 ? -24.832 27.434 0.715 1.00 48.72 297 MET A N 1
ATOM 2424 C CA . MET A 1 297 ? -24.984 28.310 -0.464 1.00 48.72 297 MET A CA 1
ATOM 2425 C C . MET A 1 297 ? -25.101 29.802 -0.112 1.00 48.72 297 MET A C 1
ATOM 2427 O O . MET A 1 297 ? -24.664 30.647 -0.882 1.00 48.72 297 MET A O 1
ATOM 2431 N N . ILE A 1 298 ? -25.620 30.143 1.072 1.00 53.66 298 ILE A N 1
ATOM 2432 C CA . ILE A 1 298 ? -25.917 31.540 1.450 1.00 53.66 298 ILE A CA 1
ATOM 2433 C C . ILE A 1 298 ? -24.635 32.341 1.768 1.00 53.66 298 ILE A C 1
ATOM 2435 O O . ILE A 1 298 ? -24.614 33.567 1.683 1.00 53.66 298 ILE A O 1
ATOM 2439 N N . ILE A 1 299 ? -23.527 31.662 2.089 1.00 53.38 299 ILE A N 1
ATOM 2440 C CA . ILE A 1 299 ? -22.250 32.314 2.433 1.00 53.38 299 ILE A CA 1
ATOM 2441 C C . ILE A 1 299 ? -21.656 33.078 1.232 1.00 53.38 299 ILE A C 1
ATOM 2443 O O . ILE A 1 299 ? -20.994 34.094 1.438 1.00 53.38 299 ILE A O 1
ATOM 2447 N N . LEU A 1 300 ? -21.924 32.654 -0.009 1.00 48.59 300 LEU A N 1
ATOM 2448 C CA . LEU A 1 300 ? -21.375 33.311 -1.202 1.00 48.59 300 LEU A CA 1
ATOM 2449 C C . LEU A 1 300 ? -22.077 34.639 -1.543 1.00 48.59 300 LEU A C 1
ATOM 2451 O O . LEU A 1 300 ? -21.403 35.592 -1.929 1.00 48.59 300 LEU A O 1
ATOM 2455 N N . GLU A 1 301 ? -23.388 34.767 -1.322 1.00 46.91 301 GLU A N 1
ATOM 2456 C CA . GLU A 1 301 ? -24.115 36.015 -1.622 1.00 46.91 301 GLU A CA 1
ATOM 2457 C C . GLU A 1 301 ? -23.793 37.153 -0.639 1.00 46.91 301 GLU A C 1
ATOM 2459 O O . GLU A 1 301 ? -23.680 38.318 -1.033 1.00 46.91 301 GLU A O 1
ATOM 2464 N N . ILE A 1 302 ? -23.576 36.835 0.643 1.00 54.19 302 ILE A N 1
ATOM 2465 C CA . ILE A 1 302 ? -23.318 37.856 1.674 1.00 54.19 302 ILE A CA 1
ATOM 2466 C C . ILE A 1 302 ? -21.920 38.478 1.520 1.00 54.19 302 ILE A C 1
ATOM 2468 O O . ILE A 1 302 ? -21.751 39.671 1.780 1.00 54.19 302 ILE A O 1
ATOM 2472 N N . PHE A 1 303 ? -20.922 37.714 1.063 1.00 48.81 303 PHE A N 1
ATOM 2473 C CA . PHE A 1 303 ? -19.584 38.257 0.799 1.00 48.81 303 PHE A CA 1
ATOM 2474 C C . PHE A 1 303 ? -19.501 39.024 -0.527 1.00 48.81 303 PHE A C 1
ATOM 2476 O O . PHE A 1 303 ? -18.775 40.015 -0.595 1.00 48.81 303 PHE A O 1
ATOM 2483 N N . SER A 1 304 ? -20.291 38.652 -1.541 1.00 46.25 304 SER A N 1
ATOM 2484 C CA . SER A 1 304 ? -20.321 39.380 -2.818 1.00 46.25 304 SER A CA 1
ATOM 2485 C C . SER A 1 304 ? -20.921 40.787 -2.696 1.00 46.25 304 SER A C 1
ATOM 2487 O O . SER A 1 304 ? -20.578 41.666 -3.477 1.00 46.25 304 SER A O 1
ATOM 2489 N N . SER A 1 305 ? -21.776 41.030 -1.699 1.00 48.16 305 SER A N 1
ATOM 2490 C CA . SER A 1 305 ? -22.503 42.302 -1.548 1.00 48.16 305 SER A CA 1
ATOM 2491 C C . SER A 1 305 ? -21.727 43.391 -0.784 1.00 48.16 305 SER A C 1
ATOM 2493 O O . SER A 1 305 ? -22.225 44.503 -0.627 1.00 48.16 305 SER A O 1
ATOM 2495 N N . LYS A 1 306 ? -20.525 43.089 -0.264 1.00 50.91 306 LYS A N 1
ATOM 2496 C CA . LYS A 1 306 ? -19.707 44.024 0.542 1.00 50.91 306 LYS A CA 1
ATOM 2497 C C . LYS A 1 306 ? -18.495 44.614 -0.186 1.00 50.91 306 LYS A C 1
ATOM 2499 O O . LYS A 1 306 ? -17.759 45.397 0.407 1.00 50.91 306 LYS A O 1
ATOM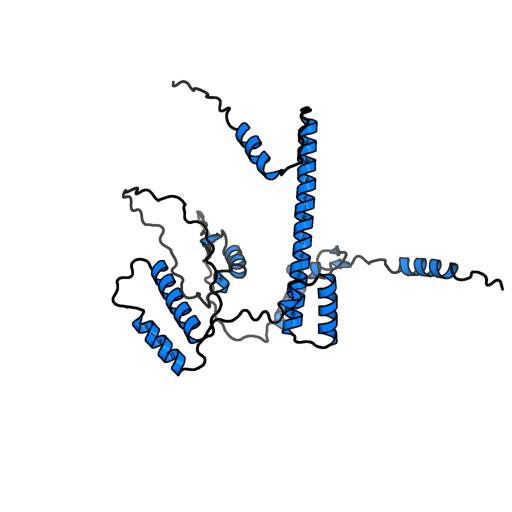 2504 N N . SER A 1 307 ? -18.296 44.269 -1.452 1.00 46.78 307 SER A N 1
ATOM 2505 C CA . SER A 1 307 ? -17.297 44.889 -2.321 1.00 46.78 307 SER A CA 1
ATOM 2506 C C . SER A 1 307 ? -18.003 45.904 -3.220 1.00 46.78 307 SER A C 1
ATOM 2508 O O . SER A 1 307 ? -18.971 45.531 -3.867 1.00 46.78 307 SER A O 1
ATOM 2510 N N . ILE A 1 308 ? -17.512 47.148 -3.250 1.00 48.81 308 ILE A N 1
ATOM 2511 C CA . ILE A 1 308 ? -17.912 48.327 -4.058 1.00 48.81 308 ILE A CA 1
ATOM 2512 C C . ILE A 1 308 ? -18.384 49.481 -3.158 1.00 48.81 308 ILE A C 1
ATOM 2514 O O . ILE A 1 308 ? -19.563 49.805 -3.065 1.00 48.81 308 ILE A O 1
ATOM 2518 N N . LYS A 1 309 ? -17.406 50.120 -2.509 1.00 49.88 309 LYS A N 1
ATOM 2519 C CA . LYS A 1 309 ? -17.316 51.578 -2.332 1.00 49.88 309 LYS A CA 1
ATOM 2520 C C . LYS A 1 309 ? -15.828 51.928 -2.262 1.00 49.88 309 LYS A C 1
ATOM 2522 O O . LYS A 1 309 ? -15.255 52.019 -1.184 1.00 49.88 309 LYS A O 1
ATOM 2527 N N . THR A 1 310 ? -15.182 52.023 -3.419 1.00 44.72 310 THR A N 1
ATOM 2528 C CA . THR A 1 310 ? -13.874 52.674 -3.557 1.00 44.72 310 THR A CA 1
ATOM 2529 C C . THR A 1 310 ? -14.126 54.135 -3.895 1.00 44.72 310 THR A C 1
ATOM 2531 O O . THR A 1 310 ? -14.622 54.452 -4.975 1.00 44.72 310 THR A O 1
ATOM 2534 N N . GLU A 1 311 ? -13.844 55.007 -2.933 1.00 46.00 311 GLU A N 1
ATOM 2535 C CA . GLU A 1 311 ? -13.852 56.457 -3.094 1.00 46.00 311 GLU A CA 1
ATOM 2536 C C . GLU A 1 311 ? -12.659 56.866 -3.971 1.00 46.00 311 GLU A C 1
ATOM 2538 O O . GLU A 1 311 ? -11.512 56.529 -3.682 1.00 46.00 311 GLU A O 1
ATOM 2543 N N . HIS A 1 312 ? -12.940 57.562 -5.072 1.00 43.41 312 HIS A N 1
ATOM 2544 C CA . HIS A 1 312 ? -11.935 58.220 -5.901 1.00 43.41 312 HIS A CA 1
ATOM 2545 C C . HIS A 1 312 ? -11.497 59.519 -5.209 1.00 43.41 312 HIS A C 1
ATOM 2547 O O . HIS A 1 312 ? -12.270 60.474 -5.155 1.00 43.41 312 HIS A O 1
ATOM 2553 N N . SER A 1 313 ? -10.261 59.575 -4.708 1.00 49.44 313 SER A N 1
ATOM 2554 C CA . SER A 1 313 ? -9.609 60.828 -4.314 1.00 49.44 313 SER A CA 1
ATOM 2555 C C . SER A 1 313 ? -8.730 61.337 -5.457 1.00 49.44 313 SER A C 1
ATOM 2557 O O . SER A 1 313 ? -7.705 60.737 -5.786 1.00 49.44 313 SER A O 1
ATOM 2559 N N . THR A 1 314 ? -9.141 62.444 -6.064 1.00 58.53 314 THR A N 1
ATOM 2560 C CA . THR A 1 314 ? -8.397 63.196 -7.079 1.00 58.53 314 THR A CA 1
ATOM 2561 C C . THR A 1 314 ? -7.306 64.029 -6.397 1.00 58.53 314 THR A C 1
ATOM 2563 O O . THR A 1 314 ? -7.618 64.825 -5.514 1.00 58.53 314 THR A O 1
ATOM 2566 N N . PHE A 1 315 ? -6.042 63.876 -6.800 1.00 44.88 315 PHE A N 1
ATOM 2567 C CA . PHE A 1 315 ? -4.951 64.783 -6.417 1.00 44.88 315 PHE A CA 1
ATOM 2568 C C . PHE A 1 315 ? -4.715 65.820 -7.529 1.00 44.88 315 PHE A C 1
ATOM 2570 O O . PHE A 1 315 ? -4.720 65.435 -8.702 1.00 44.88 315 PHE A O 1
ATOM 2577 N N . PRO A 1 316 ? -4.503 67.111 -7.205 1.00 61.62 316 PRO A N 1
ATOM 2578 C CA . PRO A 1 316 ? -4.116 68.116 -8.185 1.00 61.62 316 PRO A CA 1
ATOM 2579 C C . PRO A 1 316 ? -2.597 68.096 -8.407 1.00 61.62 316 PRO A C 1
ATOM 2581 O O . PRO A 1 316 ? -1.822 67.936 -7.465 1.00 61.62 316 PRO A O 1
ATOM 2584 N N . LEU A 1 317 ? -2.191 68.265 -9.664 1.00 52.03 317 LEU A N 1
ATOM 2585 C CA . LEU A 1 317 ? -0.803 68.478 -10.071 1.00 52.03 317 LEU A CA 1
ATOM 2586 C C . LEU A 1 317 ? -0.417 69.945 -9.846 1.00 52.03 317 LEU A C 1
ATOM 2588 O O . LEU A 1 317 ? -1.132 70.846 -10.289 1.00 52.03 317 LEU A O 1
ATOM 2592 N N . GLY A 1 318 ? 0.725 70.145 -9.194 1.00 62.25 318 GLY A N 1
ATOM 2593 C CA . GLY A 1 318 ? 1.485 71.387 -9.095 1.00 62.25 318 GLY A CA 1
ATOM 2594 C C . GLY A 1 318 ? 2.953 71.039 -8.937 1.00 62.25 318 GLY A C 1
ATOM 2595 O O . GLY A 1 318 ? 3.229 70.132 -8.119 1.00 62.25 318 GLY A O 1
#

InterPro domains:
  IPR013087 Zinc finger C2H2-type [PS50157] (87-119)

Foldseek 3Di:
DDDDDDPPVVVVVVCVVVVVVPPQPFDADPQPRDTDSDCPVCVVVPPSVVPDPVVVVVVVVVPVPDDDDDDDPDDDDDDDPDDDDPPPQPWDADPVGDTDSDPVVNVVCLVVPPVNVVDPDPVPPDDPPPDPDDPDDDDDDDDDPDDPPPPPPPDDDFAFDDDPDPVVVVVLVVVLVVVPDPPDDDDDPVVVVVVSVCVSCVVRCVPRNTPDPPCVVVVLLPDDLVVLVVVLVVCVVVVHDPVNNVVSVVSSVVVVVVVVVVVVVVVVVVVVVVVVVVVCVVVVDPDPDPPPDDPPPVVVVVVVVPPDDDDDDDDDDD

Sequence (318 aa):
MKMKGFYLGNIMLFWLVMGQLWTIKATICEYCGKDFKSLGRHIWRCKSRVGHPSHAENERQNNNERSSNTERNDHQVNISADGELVGECSNFRCYCGRMFLSYRSLTLHRRSCHIGNSSGNLSDLFVEVNNPNLNVAGEVLTEMPSAIFLSQKPSLLVGVILPRSKSKWDWANEYFRMQTDTSRELGNLNMEIDHLNRTMWTYVSANYGQVKARNEFNHYNNMSKSKLKKCLRNLKLQNGKLEEIKYVSRLLRKKLRSHVQRNYEEELSKDFGNFVKKSLKNQGHRTKFNLTNRPAMIILEIFSSKSIKTEHSTFPLG

Organism: Paramuricea clavata (NCBI:txid317549)

Radius of gyration: 34.41 Å; chains: 1; bounding box: 75×90×94 Å

pLDDT: mean 72.77, std 21.22, range [34.56, 98.19]

Secondary structure (DSSP, 8-state):
------SHHHHHHHHHHHHHTT----EE-TTT--EES-SHHHHTT-GGGGG-THHHHHHHHHSTT---------------SSS-------PEEPTTS-EESSHHHHHHHHHH-TTGGGSS--TT----------------------------PPPPPPPBPPP-SHHHHHHHHHHHHHHS-TTS--S-HHHHHHHHHHHHHHHHHHHH-B-----TTGGGTTS-HHHHHHHHHHHHHTT--HHHHHHHHHHHHHHHHHHHHHHHHHHHHHHHHHHHHHHHHHTT--------S-TTTHHHHHHHTT-------PPPP-